Protein AF-A0A7Z0X0T0-F1 (afdb_monomer)

Secondary structure (DSSP, 8-state):
----PPPPP--S-HHHHHHHHHHHHHHHHHHHHHHHHHHHHHHHHHHHHHHHHH--STTSS--TGGGT-TT--SS----HHHHHHHHT-TTT---HHHHHHHHHS----SB-T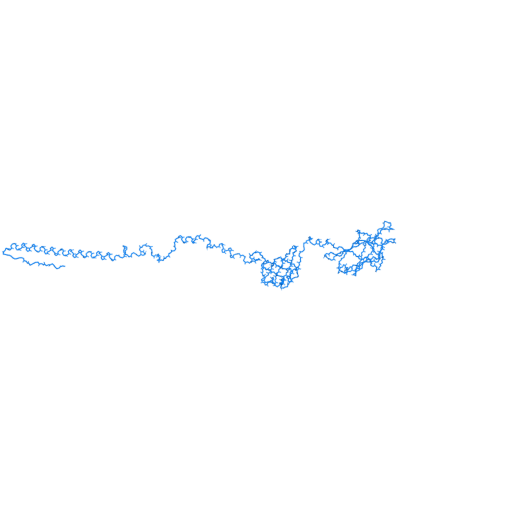TSSBSEEE-SSSBHHHHGGGS-EEEEEEE-TT-BTS-SS-EEEEEEE-TTSSSEEEEEEETTS-EEEEEEETTEEPPPEEE--HHHHHHHHHSPPPB---B-TT-EES-GGG--EEEE-TTSEEEEEEEEESS--STT-EEEEPPTTSSBSS-EEEEEEB--TTSTT---EEEEEE-TT-EEEEEEES-SSSTTS-EEEEEEEEB-

Structure (mmCIF, N/CA/C/O backbone):
data_AF-A0A7Z0X0T0-F1
#
_entry.id   AF-A0A7Z0X0T0-F1
#
loop_
_atom_site.group_PDB
_atom_site.id
_atom_site.type_symbol
_atom_site.label_atom_id
_atom_site.label_alt_id
_atom_site.label_comp_id
_atom_site.label_asym_id
_atom_site.label_entity_id
_atom_site.label_seq_id
_atom_site.pdbx_PDB_ins_code
_atom_site.Cartn_x
_atom_site.Cartn_y
_atom_site.Cartn_z
_atom_site.occupancy
_atom_site.B_iso_or_equiv
_atom_site.auth_seq_id
_atom_site.auth_comp_id
_atom_site.auth_asym_id
_atom_site.auth_atom_id
_atom_site.pdbx_PDB_model_num
ATOM 1 N N . MET A 1 1 ? -67.393 -12.251 106.729 1.00 67.69 1 MET A N 1
ATOM 2 C CA . MET A 1 1 ? -67.600 -13.333 107.715 1.00 67.69 1 MET A CA 1
ATOM 3 C C . MET A 1 1 ? -68.657 -12.851 108.685 1.00 67.69 1 MET A C 1
ATOM 5 O O . MET A 1 1 ? -68.491 -11.753 109.198 1.00 67.69 1 MET A O 1
ATOM 9 N N . ASP A 1 2 ? -69.723 -13.619 108.903 1.00 75.31 2 ASP A N 1
ATOM 10 C CA . ASP A 1 2 ? -70.744 -13.260 109.894 1.00 75.31 2 ASP A CA 1
ATOM 11 C C . ASP A 1 2 ? -70.292 -13.718 111.280 1.00 75.31 2 ASP A C 1
ATOM 13 O O . ASP A 1 2 ? -70.151 -14.916 111.535 1.00 75.31 2 ASP A O 1
ATOM 17 N N . ILE A 1 3 ? -70.039 -12.759 112.170 1.00 81.25 3 ILE A N 1
ATOM 18 C CA . ILE A 1 3 ? -69.627 -13.035 113.547 1.00 81.25 3 ILE A CA 1
ATOM 19 C C . ILE A 1 3 ? -70.866 -13.442 114.343 1.00 81.25 3 ILE A C 1
ATOM 21 O O . ILE A 1 3 ? -71.811 -12.669 114.508 1.00 81.25 3 ILE A O 1
ATOM 25 N N . GLN A 1 4 ? -70.870 -14.679 114.834 1.00 82.81 4 GLN A N 1
ATOM 26 C CA . GLN A 1 4 ? -71.949 -15.207 115.663 1.00 82.81 4 GLN A CA 1
ATOM 27 C C . GLN A 1 4 ? -71.794 -14.691 117.094 1.00 82.81 4 GLN A C 1
ATOM 29 O O . GLN A 1 4 ? -70.908 -15.135 117.820 1.00 82.81 4 GLN A O 1
ATOM 34 N N . LYS A 1 5 ? -72.669 -13.772 117.517 1.00 83.06 5 LYS A N 1
ATOM 35 C CA . LYS A 1 5 ? -72.641 -13.230 118.881 1.00 83.06 5 LYS A CA 1
ATOM 36 C C . LYS A 1 5 ? -73.399 -14.150 119.847 1.00 83.06 5 LYS A C 1
ATOM 38 O O . LYS A 1 5 ? -74.588 -14.410 119.628 1.00 83.06 5 LYS A O 1
ATOM 43 N N . PRO A 1 6 ? -72.764 -14.652 120.919 1.00 82.56 6 PRO A N 1
ATOM 44 C CA . PRO A 1 6 ? -73.437 -15.487 121.905 1.00 82.56 6 PRO A CA 1
ATOM 45 C C . PRO A 1 6 ? -74.485 -14.691 122.697 1.00 82.56 6 PRO A C 1
ATOM 47 O O . PRO A 1 6 ? -74.413 -13.470 122.834 1.00 82.56 6 PRO A O 1
ATOM 50 N N . LYS A 1 7 ? -75.492 -15.395 123.227 1.00 80.81 7 LYS A N 1
ATOM 51 C CA . LYS A 1 7 ? -76.537 -14.780 124.059 1.00 80.81 7 LYS A CA 1
ATOM 52 C C . LYS A 1 7 ? -75.968 -14.353 125.424 1.00 80.81 7 LYS A C 1
ATOM 54 O O . LYS A 1 7 ? -75.081 -15.038 125.931 1.00 80.81 7 LYS A O 1
ATOM 59 N N . PRO A 1 8 ? -76.528 -13.309 126.066 1.00 79.62 8 PRO A N 1
ATOM 60 C CA . PRO A 1 8 ? -76.094 -12.880 127.395 1.00 79.62 8 PRO A CA 1
ATOM 61 C C . PRO A 1 8 ? -76.254 -13.994 128.436 1.00 79.62 8 PRO A C 1
ATOM 63 O O . PRO A 1 8 ? -77.303 -14.646 128.501 1.00 79.62 8 PRO A O 1
ATOM 66 N N . PHE A 1 9 ? -75.243 -14.187 129.279 1.00 83.94 9 PHE A N 1
ATOM 67 C CA . PHE A 1 9 ? -75.255 -15.149 130.377 1.00 83.94 9 PHE A CA 1
ATOM 68 C C . PHE A 1 9 ? -76.144 -14.662 131.528 1.00 83.94 9 PHE A C 1
ATOM 70 O O . PHE A 1 9 ? -76.174 -13.470 131.847 1.00 83.94 9 PHE A O 1
ATOM 77 N N . ARG A 1 10 ? -76.891 -15.583 132.154 1.00 77.50 10 ARG A N 1
ATOM 78 C CA . ARG A 1 10 ? -77.837 -15.288 133.243 1.00 77.50 10 ARG A CA 1
ATOM 79 C C . ARG A 1 10 ? -77.682 -16.297 134.380 1.00 77.50 10 ARG A C 1
ATOM 81 O O . ARG A 1 10 ? -77.794 -17.498 134.157 1.00 77.50 10 ARG A O 1
ATOM 88 N N . THR A 1 11 ? -77.480 -15.800 135.596 1.00 79.81 11 THR A N 1
ATOM 89 C CA . THR A 1 11 ? -77.372 -16.582 136.839 1.00 79.81 11 THR A CA 1
ATOM 90 C C . THR A 1 11 ? -77.984 -15.788 138.002 1.00 79.81 11 THR A C 1
ATOM 92 O O . THR A 1 11 ? -78.274 -14.600 137.859 1.00 79.81 11 THR A O 1
ATOM 95 N N . THR A 1 12 ? -78.217 -16.440 139.144 1.00 73.94 12 THR A N 1
ATOM 96 C CA . THR A 1 12 ? -78.713 -15.807 140.377 1.00 73.94 12 THR A CA 1
ATOM 97 C C . THR A 1 12 ? -77.715 -14.810 140.976 1.00 73.94 12 THR A C 1
ATOM 99 O O . THR A 1 12 ? -78.118 -13.953 141.757 1.00 73.94 12 THR A O 1
ATOM 102 N N . ASP A 1 13 ? -76.433 -14.892 140.598 1.00 80.00 13 ASP A N 1
ATOM 103 C CA . ASP A 1 13 ? -75.389 -13.938 140.982 1.00 80.00 13 ASP A CA 1
ATOM 104 C C . ASP A 1 13 ? -75.163 -12.877 139.894 1.00 80.00 13 ASP A C 1
ATOM 106 O O . ASP A 1 13 ? -74.506 -13.106 138.874 1.00 80.00 13 ASP A O 1
ATOM 110 N N . LYS A 1 14 ? -75.720 -11.688 140.125 1.00 80.56 14 LYS A N 1
ATOM 111 C CA . LYS A 1 14 ? -75.697 -10.588 139.160 1.00 80.56 14 LYS A CA 1
ATOM 112 C C . LYS A 1 14 ? -74.286 -10.054 138.884 1.00 80.56 14 LYS A C 1
ATOM 114 O O . LYS A 1 14 ? -73.990 -9.726 137.742 1.00 80.56 14 LYS A O 1
ATOM 119 N N . ALA A 1 15 ? -73.412 -10.004 139.891 1.00 80.88 15 ALA A N 1
ATOM 120 C CA . ALA A 1 15 ? -72.073 -9.434 139.732 1.00 80.88 15 ALA A CA 1
ATOM 121 C C . ALA A 1 15 ? -71.202 -10.303 138.814 1.00 80.88 15 ALA A C 1
ATOM 123 O O . ALA A 1 15 ? -70.520 -9.791 137.926 1.00 80.88 15 ALA A O 1
ATOM 124 N N . HIS A 1 16 ? -71.285 -11.627 138.975 1.00 81.88 16 HIS A N 1
ATOM 125 C CA . HIS A 1 16 ? -70.605 -12.565 138.085 1.00 81.88 16 HIS A CA 1
ATOM 126 C C . HIS A 1 16 ? -71.216 -12.584 136.675 1.00 81.88 16 HIS A C 1
ATOM 128 O O . HIS A 1 16 ? -70.477 -12.715 135.699 1.00 81.88 16 HIS A O 1
ATOM 134 N N . ALA A 1 17 ? -72.540 -12.419 136.543 1.00 82.31 17 ALA A N 1
ATOM 135 C CA . ALA A 1 17 ? -73.194 -12.317 135.238 1.00 82.31 17 ALA A CA 1
ATOM 136 C C . ALA A 1 17 ? -72.755 -11.064 134.457 1.00 82.31 17 ALA A C 1
ATOM 138 O O . ALA A 1 17 ? -72.461 -11.167 133.268 1.00 82.31 17 ALA A O 1
ATOM 139 N N . ASP A 1 18 ? -72.672 -9.906 135.117 1.00 85.88 18 ASP A N 1
ATOM 140 C CA . ASP A 1 18 ? -72.282 -8.639 134.489 1.00 85.88 18 ASP A CA 1
ATOM 141 C C . ASP A 1 18 ? -70.807 -8.660 134.048 1.00 85.88 18 ASP A C 1
ATOM 143 O O . ASP A 1 18 ? -70.507 -8.298 132.910 1.00 85.88 18 ASP A O 1
ATOM 147 N N . LEU A 1 19 ? -69.898 -9.174 134.891 1.00 86.75 19 LEU A N 1
ATOM 148 C CA . LEU A 1 19 ? -68.481 -9.330 134.534 1.00 86.75 19 LEU A CA 1
ATOM 149 C C . LEU A 1 19 ? -68.294 -10.296 133.356 1.00 86.75 19 LEU A C 1
ATOM 151 O O . LEU A 1 19 ? -67.529 -10.014 132.435 1.00 86.75 19 LEU A O 1
ATOM 155 N N . PHE A 1 20 ? -69.010 -11.425 133.361 1.00 87.31 20 PHE A N 1
ATOM 156 C CA . PHE A 1 20 ? -68.968 -12.381 132.256 1.00 87.31 20 PHE A CA 1
ATOM 157 C C . PHE A 1 20 ? -69.472 -11.747 130.955 1.00 87.31 20 PHE A C 1
ATOM 159 O O . PHE A 1 20 ? -68.808 -11.850 129.928 1.00 87.31 20 PHE A O 1
ATOM 166 N N . ASN A 1 21 ? -70.604 -11.041 130.993 1.00 87.94 21 ASN A 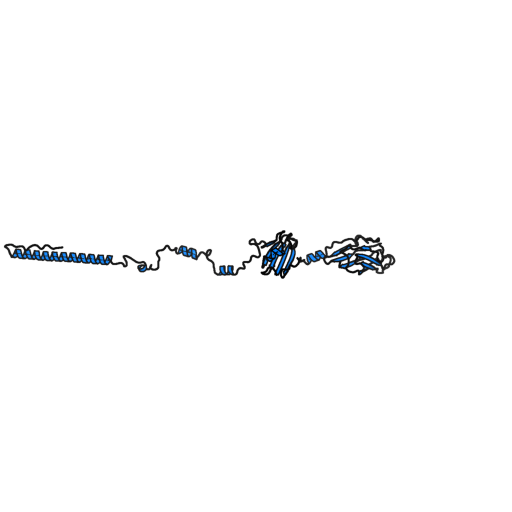N 1
ATOM 167 C CA . ASN A 1 21 ? -71.154 -10.371 129.814 1.00 87.94 21 ASN A CA 1
ATOM 168 C C . ASN A 1 21 ? -70.228 -9.256 129.294 1.00 87.94 21 ASN A C 1
ATOM 170 O O . ASN A 1 21 ? -70.059 -9.139 128.086 1.00 87.94 21 ASN A O 1
ATOM 174 N N . GLN A 1 22 ? -69.546 -8.518 130.174 1.00 90.12 22 GLN A N 1
ATOM 175 C CA . GLN A 1 22 ? -68.549 -7.517 129.778 1.00 90.12 22 GLN A CA 1
ATOM 176 C C . GLN A 1 22 ? -67.352 -8.141 129.040 1.00 90.12 22 GLN A C 1
ATOM 178 O O . GLN A 1 22 ? -66.877 -7.589 128.047 1.00 90.12 22 GLN A O 1
ATOM 183 N N . VAL A 1 23 ? -66.868 -9.302 129.498 1.00 88.81 23 VAL A N 1
ATOM 184 C CA . VAL A 1 23 ? -65.811 -10.051 128.796 1.00 88.81 23 VAL A CA 1
ATOM 185 C C . VAL A 1 23 ? -66.305 -10.523 127.429 1.00 88.81 23 VAL A C 1
ATOM 187 O O . VAL A 1 23 ? -65.584 -10.387 126.444 1.00 88.81 23 VAL A O 1
ATOM 190 N N . ILE A 1 24 ? -67.539 -11.028 127.347 1.00 88.12 24 ILE A N 1
ATOM 191 C CA . ILE A 1 24 ? -68.159 -11.437 126.080 1.00 88.12 24 ILE A CA 1
ATOM 192 C C . ILE A 1 24 ? -68.290 -10.253 125.108 1.00 88.12 24 ILE A C 1
ATOM 194 O O . ILE A 1 24 ? -67.980 -10.406 123.929 1.00 88.12 24 ILE A O 1
ATOM 198 N N . ASP A 1 25 ? -68.673 -9.067 125.578 1.00 88.75 25 ASP A N 1
ATOM 199 C CA . ASP A 1 25 ? -68.769 -7.864 124.743 1.00 88.75 25 ASP A CA 1
ATOM 200 C C . ASP A 1 25 ? -67.400 -7.401 124.226 1.00 88.75 25 ASP A C 1
ATOM 202 O O . ASP A 1 25 ? -67.266 -7.036 123.053 1.00 88.75 25 ASP A O 1
ATOM 206 N N . GLN A 1 26 ? -66.359 -7.473 125.061 1.00 90.12 26 GLN A N 1
ATOM 207 C CA . GLN A 1 26 ? -64.993 -7.178 124.629 1.00 90.12 26 GLN A CA 1
ATOM 208 C C . GLN A 1 26 ? -64.494 -8.195 123.595 1.00 90.12 26 GLN A C 1
ATOM 210 O O . GLN A 1 26 ? -63.848 -7.804 122.624 1.00 90.12 26 GLN A O 1
ATOM 215 N N . LEU A 1 27 ? -64.807 -9.483 123.770 1.00 90.19 27 LEU A N 1
ATOM 216 C CA . LEU A 1 27 ? -64.481 -10.524 122.792 1.00 90.19 27 LEU A CA 1
ATOM 217 C C . LEU A 1 27 ? -65.203 -10.284 121.462 1.00 90.19 27 LEU A C 1
ATOM 219 O O . LEU A 1 27 ? -64.549 -10.285 120.427 1.00 90.19 27 LEU A O 1
ATOM 223 N N . ASN A 1 28 ? -66.498 -9.955 121.489 1.00 89.25 28 ASN A N 1
ATOM 224 C CA . ASN A 1 28 ? -67.251 -9.593 120.285 1.00 89.25 28 ASN A CA 1
ATOM 225 C C . ASN A 1 28 ? -66.632 -8.376 119.570 1.00 89.25 28 ASN A C 1
ATOM 227 O O . ASN A 1 28 ? -66.508 -8.374 118.349 1.00 89.25 28 ASN A O 1
ATOM 231 N N . THR A 1 29 ? -66.212 -7.357 120.327 1.00 89.69 29 THR A N 1
ATOM 232 C CA . THR A 1 29 ? -65.555 -6.151 119.786 1.00 89.69 29 THR A CA 1
ATOM 233 C C . THR A 1 29 ? -64.193 -6.478 119.163 1.00 89.69 29 THR A C 1
ATOM 235 O O . THR A 1 29 ? -63.835 -5.950 118.106 1.00 89.69 29 THR A O 1
ATOM 238 N N . ASN A 1 30 ? -63.422 -7.365 119.798 1.00 90.81 30 ASN A N 1
ATOM 239 C CA . ASN A 1 30 ? -62.145 -7.837 119.270 1.00 90.81 30 ASN A CA 1
ATOM 240 C C . ASN A 1 30 ? -62.351 -8.645 117.982 1.00 90.81 30 ASN A C 1
ATOM 242 O O . ASN A 1 30 ? -61.637 -8.408 117.009 1.00 90.81 30 ASN A O 1
ATOM 246 N N . ASP A 1 31 ? -63.339 -9.542 117.951 1.00 91.44 31 ASP A N 1
ATOM 247 C CA . ASP A 1 31 ? -63.676 -10.348 116.775 1.00 91.44 31 ASP A CA 1
ATOM 248 C C . ASP A 1 31 ? -64.101 -9.461 115.594 1.00 91.44 31 ASP A C 1
ATOM 250 O O . ASP A 1 31 ? -63.653 -9.672 114.465 1.00 91.44 31 ASP A O 1
ATOM 254 N N . GLU A 1 32 ? -64.901 -8.420 115.851 1.00 90.44 32 GLU A N 1
ATOM 255 C CA . GLU A 1 32 ? -65.286 -7.414 114.851 1.00 90.44 32 GLU A CA 1
ATOM 256 C C . GLU A 1 32 ? -64.076 -6.652 114.310 1.00 90.44 32 GLU A C 1
ATOM 258 O O . GLU A 1 32 ? -63.922 -6.513 113.094 1.00 90.44 32 GLU A O 1
ATOM 263 N N . SER A 1 33 ? -63.176 -6.225 115.196 1.00 91.62 33 SER A N 1
ATOM 264 C CA . SER A 1 33 ? -61.951 -5.520 114.810 1.00 91.62 33 SER A CA 1
ATOM 265 C C . SER A 1 33 ? -61.020 -6.411 113.979 1.00 91.62 33 SER A C 1
ATOM 267 O O . SER A 1 33 ? -60.466 -5.964 112.977 1.00 91.62 33 SER A O 1
ATOM 269 N N . ILE A 1 34 ? -60.869 -7.690 114.344 1.00 91.44 34 ILE A N 1
ATOM 270 C CA . ILE A 1 34 ? -60.066 -8.668 113.591 1.00 91.44 34 ILE A CA 1
ATOM 271 C C . ILE A 1 34 ? -60.666 -8.902 112.203 1.00 91.44 34 ILE A C 1
ATOM 273 O O . ILE A 1 34 ? -59.931 -8.901 111.214 1.00 91.44 34 ILE A O 1
ATOM 277 N N . ALA A 1 35 ? -61.986 -9.075 112.110 1.00 90.31 35 ALA A N 1
ATOM 278 C CA . ALA A 1 35 ? -62.665 -9.247 110.831 1.00 90.31 35 ALA A CA 1
ATOM 279 C C . ALA A 1 35 ? -62.494 -8.017 109.928 1.00 90.31 35 ALA A C 1
ATOM 281 O O . ALA A 1 35 ? -62.238 -8.167 108.731 1.00 90.31 35 ALA A O 1
ATOM 282 N N . GLN A 1 36 ? -62.565 -6.810 110.499 1.00 91.94 36 GLN A N 1
ATOM 283 C CA . GLN A 1 36 ? -62.292 -5.572 109.777 1.00 91.94 36 GLN A CA 1
ATOM 284 C C . GLN A 1 36 ? -60.836 -5.500 109.297 1.00 91.94 36 GLN A C 1
ATOM 286 O O . GLN A 1 36 ? -60.602 -5.253 108.116 1.00 91.94 36 GLN A O 1
ATOM 291 N N . PHE A 1 37 ? -59.852 -5.772 110.161 1.00 93.31 37 PHE A N 1
ATOM 292 C CA . PHE A 1 37 ? -58.442 -5.772 109.760 1.00 93.31 37 PHE A CA 1
ATOM 293 C C . PHE A 1 37 ? -58.141 -6.804 108.670 1.00 93.31 37 PHE A C 1
ATOM 295 O O . PHE A 1 37 ? -57.356 -6.520 107.766 1.00 93.31 37 PHE A O 1
ATOM 302 N N . ALA A 1 38 ? -58.772 -7.980 108.721 1.00 92.31 38 ALA A N 1
ATOM 303 C CA . ALA A 1 38 ? -58.644 -8.996 107.682 1.00 92.31 38 ALA A CA 1
ATOM 304 C C . ALA A 1 38 ? -59.202 -8.504 106.336 1.00 92.31 38 ALA A C 1
ATOM 306 O O . ALA A 1 38 ? -58.522 -8.632 105.318 1.00 92.31 38 ALA A O 1
ATOM 307 N N . ALA A 1 39 ? -60.384 -7.879 106.335 1.00 92.88 39 ALA A N 1
ATOM 308 C CA . ALA A 1 39 ? -60.984 -7.303 105.131 1.00 92.88 39 ALA A CA 1
ATOM 309 C C . ALA A 1 39 ? -60.138 -6.152 104.556 1.00 92.88 39 ALA A C 1
ATOM 311 O O . ALA A 1 39 ? -59.909 -6.084 103.349 1.00 92.88 39 ALA A O 1
ATOM 312 N N . GLU A 1 40 ? -59.613 -5.270 105.410 1.00 95.06 40 GLU A N 1
ATOM 313 C CA . GLU A 1 40 ? -58.716 -4.189 104.989 1.00 95.06 40 GLU A CA 1
ATOM 314 C C . GLU A 1 40 ? -57.385 -4.724 104.438 1.00 95.06 40 GLU A C 1
ATOM 316 O O . GLU A 1 40 ? -56.855 -4.188 103.462 1.00 95.06 40 GLU A O 1
ATOM 321 N N . ALA A 1 41 ? -56.829 -5.784 105.031 1.00 94.75 41 ALA A N 1
ATOM 322 C CA . ALA A 1 41 ? -55.614 -6.431 104.543 1.00 94.75 41 ALA A CA 1
ATOM 323 C C . ALA A 1 41 ? -55.834 -7.098 103.176 1.00 94.75 41 ALA A C 1
ATOM 325 O O . ALA A 1 41 ? -55.004 -6.937 102.279 1.00 94.75 41 ALA A O 1
ATOM 326 N N . GLU A 1 42 ? -56.963 -7.788 102.993 1.00 95.06 42 GLU A N 1
ATOM 327 C CA . GLU A 1 42 ? -57.370 -8.363 101.708 1.00 95.06 42 GLU A CA 1
ATOM 328 C C . GLU A 1 42 ? -57.551 -7.271 100.648 1.00 95.06 42 GLU A C 1
ATOM 330 O O . GLU A 1 42 ? -57.012 -7.383 99.544 1.00 95.06 42 GLU A O 1
ATOM 335 N N . GLN A 1 43 ? -58.209 -6.163 101.001 1.00 95.31 43 GLN A N 1
ATOM 336 C CA . GLN A 1 43 ? -58.380 -5.016 100.112 1.00 95.31 43 GLN A CA 1
ATOM 337 C C . GLN A 1 43 ? -57.034 -4.388 99.724 1.00 95.31 43 GLN A C 1
ATOM 339 O O . GLN A 1 43 ? -56.814 -4.084 98.552 1.00 95.31 43 GLN A O 1
ATOM 344 N N . ARG A 1 44 ? -56.106 -4.211 100.676 1.00 96.19 44 ARG A N 1
ATOM 345 C CA . ARG A 1 44 ? -54.757 -3.679 100.404 1.00 96.19 44 ARG A CA 1
ATOM 346 C C . ARG A 1 44 ? -53.938 -4.616 99.524 1.00 96.19 44 ARG A C 1
ATOM 348 O O . ARG A 1 44 ? -53.234 -4.137 98.637 1.00 96.19 44 ARG A O 1
ATOM 355 N N . SER A 1 45 ? -54.024 -5.924 99.767 1.00 95.88 45 SER A N 1
ATOM 356 C CA . SER A 1 45 ? -53.342 -6.934 98.957 1.00 95.88 45 SER A CA 1
ATOM 357 C C . SER A 1 45 ? -53.867 -6.913 97.524 1.00 95.88 45 SER A C 1
ATOM 359 O O . SER A 1 45 ? -53.083 -6.726 96.595 1.00 95.88 45 SER A O 1
ATOM 361 N N . THR A 1 46 ? -55.194 -6.943 97.366 1.00 95.94 46 THR A N 1
ATOM 362 C CA . THR A 1 46 ? -55.881 -6.846 96.070 1.00 95.94 46 THR A CA 1
ATOM 363 C C . THR A 1 46 ? -55.496 -5.559 95.337 1.00 95.94 46 THR A C 1
ATOM 365 O O . THR A 1 46 ? -55.037 -5.604 94.201 1.00 95.94 46 THR A O 1
ATOM 368 N N . ALA A 1 47 ? -55.541 -4.405 96.012 1.00 95.38 47 ALA A N 1
ATOM 369 C CA . ALA A 1 47 ? -55.144 -3.128 95.420 1.00 95.38 47 ALA A CA 1
ATOM 370 C C . ALA A 1 47 ? -53.668 -3.105 94.977 1.00 95.38 47 ALA A C 1
ATOM 372 O O . ALA A 1 47 ? -53.332 -2.530 93.938 1.00 95.38 47 ALA A O 1
ATOM 373 N N . TYR A 1 48 ? -52.765 -3.724 95.747 1.00 93.81 48 TYR A N 1
ATOM 374 C CA . TYR A 1 48 ? -51.357 -3.836 95.372 1.00 93.81 48 TYR A CA 1
ATOM 375 C C . TYR A 1 48 ? -51.169 -4.732 94.141 1.00 93.81 48 TYR A C 1
ATOM 377 O O . TYR A 1 48 ? -50.467 -4.331 93.207 1.00 93.81 48 TYR A O 1
ATOM 385 N N . THR A 1 49 ? -51.799 -5.911 94.116 1.00 91.88 49 THR A N 1
ATOM 386 C CA . THR A 1 49 ? -51.709 -6.854 92.993 1.00 91.88 49 THR A CA 1
ATOM 387 C C . THR A 1 49 ? -52.352 -6.299 91.731 1.00 91.88 49 THR A C 1
ATOM 389 O O . THR A 1 49 ? -51.786 -6.455 90.648 1.00 91.88 49 THR A O 1
ATOM 392 N N . ASP A 1 50 ? -53.462 -5.576 91.860 1.00 92.25 50 ASP A N 1
ATOM 393 C CA . ASP A 1 50 ? -54.145 -4.926 90.743 1.00 92.25 50 ASP A CA 1
ATOM 394 C C . ASP A 1 50 ? -53.261 -3.838 90.141 1.00 92.25 50 ASP A C 1
ATOM 396 O O . ASP A 1 50 ? -53.019 -3.830 88.933 1.00 92.25 50 ASP A O 1
ATOM 400 N N . ARG A 1 51 ? -52.671 -2.984 90.990 1.00 89.62 51 ARG A N 1
ATOM 401 C CA . ARG A 1 51 ? -51.725 -1.946 90.557 1.00 89.62 51 ARG A CA 1
ATOM 402 C C . ARG A 1 51 ? -50.483 -2.532 89.887 1.00 89.62 51 ARG A C 1
ATOM 404 O O . ARG A 1 51 ? -49.965 -1.955 88.932 1.00 89.62 51 ARG A O 1
ATOM 411 N N . HIS A 1 52 ? -49.969 -3.652 90.393 1.00 87.44 52 HIS A N 1
ATOM 412 C CA . HIS A 1 52 ? -48.829 -4.330 89.781 1.00 87.44 52 HIS A CA 1
ATOM 413 C C . HIS A 1 52 ? -49.203 -4.917 88.413 1.00 87.44 52 HIS A C 1
ATOM 415 O O . HIS A 1 52 ? -48.494 -4.712 87.431 1.00 87.44 52 HIS A O 1
ATOM 421 N N . THR A 1 53 ? -50.353 -5.585 88.322 1.00 87.69 53 THR A N 1
ATOM 422 C CA . THR A 1 53 ? -50.861 -6.206 87.087 1.00 87.69 53 THR A CA 1
ATOM 423 C C . THR A 1 53 ? -51.181 -5.170 86.004 1.00 87.69 53 THR A C 1
ATOM 425 O O . THR A 1 53 ? -50.973 -5.420 84.807 1.00 87.69 53 THR A O 1
ATOM 428 N N . SER A 1 54 ? -51.642 -3.984 86.417 1.00 86.06 54 SER A N 1
ATOM 429 C CA . SER A 1 54 ? -51.930 -2.851 85.537 1.00 86.06 54 SER A CA 1
ATOM 430 C C . SER A 1 54 ? -50.686 -2.070 85.103 1.00 86.06 54 SER A C 1
ATOM 432 O O . SER A 1 54 ? -50.779 -1.265 84.178 1.00 86.06 54 SER A O 1
ATOM 434 N N . LYS A 1 55 ? -49.518 -2.277 85.729 1.00 84.75 55 LYS A N 1
ATOM 435 C CA . LYS A 1 55 ? -48.271 -1.602 85.346 1.00 84.75 55 LYS A CA 1
ATOM 436 C C . LYS A 1 55 ? -47.750 -2.189 84.028 1.00 84.75 55 LYS A C 1
ATOM 438 O O . LYS A 1 55 ? -47.080 -3.215 84.027 1.00 84.75 55 LYS A O 1
ATOM 443 N N . LYS A 1 56 ? -48.101 -1.544 82.908 1.00 81.44 56 LYS A N 1
ATOM 444 C CA . LYS A 1 56 ? -47.669 -1.892 81.533 1.00 81.44 56 LYS A CA 1
ATOM 445 C C . LYS A 1 56 ? -46.454 -1.100 81.037 1.00 81.44 56 LYS A C 1
ATOM 447 O O . LYS A 1 56 ? -46.025 -1.255 79.898 1.00 81.44 56 LYS A O 1
ATOM 452 N N . ASP A 1 57 ? -45.912 -0.247 81.895 1.00 81.94 57 ASP A N 1
ATOM 453 C CA . ASP A 1 57 ? -44.569 0.287 81.722 1.00 81.94 57 ASP A CA 1
ATOM 454 C C . ASP A 1 57 ? -43.537 -0.700 82.279 1.00 81.94 57 ASP A C 1
ATOM 456 O O . ASP A 1 57 ? -43.886 -1.684 82.937 1.00 81.94 57 ASP A O 1
ATOM 460 N N . ASN A 1 58 ? -42.251 -0.421 82.056 1.00 79.44 58 ASN A N 1
ATOM 461 C CA . ASN A 1 58 ? -41.137 -1.194 82.612 1.00 79.44 58 ASN A CA 1
ATOM 462 C C . ASN A 1 58 ? -41.388 -1.506 84.116 1.00 79.44 58 ASN A C 1
ATOM 464 O O . ASN A 1 58 ? -41.458 -0.573 84.932 1.00 79.44 58 ASN A O 1
ATOM 468 N N . PRO A 1 59 ? -41.624 -2.785 84.496 1.00 81.12 59 PRO A N 1
ATOM 469 C CA . PRO A 1 59 ? -41.067 -3.998 83.875 1.00 81.12 59 PRO A CA 1
ATOM 470 C C . PRO A 1 59 ? -41.941 -4.838 82.920 1.00 81.12 59 PRO A C 1
ATOM 472 O O . PRO A 1 59 ? -41.386 -5.729 82.279 1.00 81.12 59 PRO A O 1
ATOM 475 N N . HIS A 1 60 ? -43.256 -4.629 82.781 1.00 80.06 60 HIS A N 1
ATOM 476 C CA . HIS A 1 60 ? -44.105 -5.528 81.972 1.00 80.06 60 HIS A CA 1
ATOM 477 C C . HIS A 1 60 ? -44.572 -4.873 80.674 1.00 80.06 60 HIS A C 1
ATOM 479 O O . HIS A 1 60 ? -45.171 -3.813 80.718 1.00 80.06 60 HIS A O 1
ATOM 485 N N . GLY A 1 61 ? -44.382 -5.531 79.524 1.00 82.19 61 GLY A N 1
ATOM 486 C CA . GLY A 1 61 ? -44.877 -5.021 78.233 1.00 82.19 61 GLY A CA 1
ATOM 487 C C . GLY A 1 61 ? -43.989 -3.955 77.585 1.00 82.19 61 GLY A C 1
ATOM 488 O O . GLY A 1 61 ? -44.490 -3.114 76.845 1.00 82.19 61 GLY A O 1
ATOM 489 N N . VAL A 1 62 ? -42.678 -4.002 77.852 1.00 87.31 62 VAL A N 1
ATOM 490 C CA . VAL A 1 62 ? -41.705 -3.032 77.338 1.00 87.31 62 VAL A CA 1
ATOM 491 C C . VAL A 1 62 ? -41.723 -2.989 75.805 1.00 87.31 62 VAL A C 1
ATOM 493 O O . VAL A 1 62 ? -41.452 -3.976 75.121 1.00 87.31 62 VAL A O 1
ATOM 496 N N . THR A 1 63 ? -42.044 -1.823 75.267 1.00 87.88 63 THR A N 1
ATOM 497 C CA . THR A 1 63 ? -42.076 -1.524 73.838 1.00 87.88 63 THR A CA 1
ATOM 498 C C . THR A 1 63 ? -40.676 -1.233 73.310 1.00 87.88 63 THR A C 1
ATOM 500 O O . THR A 1 63 ? -39.779 -0.820 74.044 1.00 87.88 63 THR A O 1
ATOM 503 N N . LYS A 1 64 ? -40.494 -1.369 71.994 1.00 88.69 64 LYS A N 1
ATOM 504 C CA . LYS A 1 64 ? -39.254 -0.964 71.318 1.00 88.69 64 LYS A CA 1
ATOM 505 C C . LYS A 1 64 ? -38.869 0.480 71.621 1.00 88.69 64 LYS A C 1
ATOM 507 O O . LYS A 1 64 ? -37.703 0.760 71.869 1.00 88.69 64 LYS A O 1
ATOM 512 N N . THR A 1 65 ? -39.847 1.378 71.664 1.00 88.75 65 THR A N 1
ATOM 513 C CA . THR A 1 65 ? -39.636 2.786 72.008 1.00 88.75 65 THR A CA 1
ATOM 514 C C . THR A 1 65 ? -39.072 2.946 73.416 1.00 88.75 65 THR A C 1
ATOM 516 O O . THR A 1 65 ? -38.125 3.701 73.607 1.00 88.75 65 THR A O 1
ATOM 519 N N . GLN A 1 66 ? -39.587 2.190 74.391 1.00 87.88 66 GLN A N 1
ATOM 520 C CA . GLN A 1 66 ? -39.128 2.263 75.783 1.00 87.88 66 GLN A CA 1
ATOM 521 C C . GLN A 1 66 ? -37.661 1.839 75.974 1.00 87.88 66 GLN A C 1
ATOM 523 O O . GLN A 1 66 ? -37.043 2.269 76.942 1.00 87.88 66 GLN A O 1
ATOM 528 N N . VAL A 1 67 ? -37.088 1.045 75.064 1.00 88.94 67 VAL A N 1
ATOM 529 C CA . VAL A 1 67 ? -35.661 0.656 75.081 1.00 88.94 67 VAL A CA 1
ATOM 530 C C . VAL A 1 67 ? -34.821 1.383 74.024 1.00 88.94 67 VAL A C 1
ATOM 532 O O . VAL A 1 67 ? -33.690 0.987 73.764 1.00 88.94 67 VAL A O 1
ATOM 535 N N . GLY A 1 68 ? -35.357 2.434 73.394 1.00 89.31 68 GLY A N 1
ATOM 536 C CA . GLY A 1 68 ? -34.641 3.206 72.370 1.00 89.31 68 GLY A CA 1
ATOM 537 C C . GLY A 1 68 ? -34.480 2.489 71.022 1.00 89.31 68 GLY A C 1
ATOM 538 O O . GLY A 1 68 ? -33.686 2.910 70.191 1.00 89.31 68 GLY A O 1
ATOM 539 N N . LEU A 1 69 ? -35.243 1.420 70.782 1.00 89.62 69 LEU A N 1
ATOM 540 C CA . LEU A 1 69 ? -35.221 0.609 69.558 1.00 89.62 69 LEU A CA 1
ATOM 541 C C . LEU A 1 69 ? -36.427 0.882 68.642 1.00 89.62 69 LEU A C 1
ATOM 543 O O . LEU A 1 69 ? -36.764 0.040 67.811 1.00 89.62 69 LEU A O 1
ATOM 547 N N . GLY A 1 70 ? -37.111 2.021 68.809 1.00 88.38 70 GLY A N 1
ATOM 548 C CA . GLY A 1 70 ? -38.330 2.369 68.061 1.00 88.38 70 GLY A CA 1
ATOM 549 C C . GLY A 1 70 ? -38.151 2.320 66.539 1.00 88.38 70 GLY A C 1
ATOM 550 O O . GLY A 1 70 ? -39.018 1.805 65.839 1.00 88.38 70 GLY A O 1
ATOM 551 N N . GLU A 1 71 ? -36.980 2.741 66.057 1.00 88.25 71 GLU A N 1
ATOM 552 C CA . GLU A 1 71 ? -36.620 2.754 64.631 1.00 88.25 71 GLU A CA 1
ATOM 553 C C . GLU A 1 71 ? -36.121 1.393 64.110 1.00 88.25 71 GLU A C 1
ATOM 555 O O . GLU A 1 71 ? -35.953 1.192 62.906 1.00 88.25 71 GLU A O 1
ATOM 560 N N . VAL A 1 72 ? -35.875 0.421 64.998 1.00 85.62 72 VAL A N 1
ATOM 561 C CA . VAL A 1 72 ? -35.346 -0.890 64.608 1.00 85.62 72 VAL A CA 1
ATOM 562 C C . VAL A 1 72 ? -36.485 -1.781 64.127 1.00 85.62 72 VAL A C 1
ATOM 564 O O . VAL A 1 72 ? -37.389 -2.150 64.881 1.00 85.62 72 VAL A O 1
ATOM 567 N N . ILE A 1 73 ? -36.429 -2.195 62.865 1.00 84.75 73 ILE A N 1
ATOM 568 C CA . ILE A 1 73 ? -37.390 -3.128 62.266 1.00 84.75 73 ILE A CA 1
ATOM 569 C C . ILE A 1 73 ? -37.112 -4.580 62.693 1.00 84.75 73 ILE A C 1
ATOM 571 O O . ILE A 1 73 ? -35.970 -4.984 62.863 1.00 84.75 73 ILE A O 1
ATOM 575 N N . ASN A 1 74 ? -38.154 -5.409 62.826 1.00 83.88 74 ASN A N 1
ATOM 576 C CA . ASN A 1 74 ? -37.996 -6.851 63.089 1.00 83.88 74 ASN A CA 1
ATOM 577 C C . ASN A 1 74 ? -37.794 -7.622 61.776 1.00 83.88 74 ASN A C 1
ATOM 579 O O . ASN A 1 74 ? -38.661 -8.389 61.359 1.00 83.88 74 ASN A O 1
ATOM 583 N N . LYS A 1 75 ? -36.677 -7.379 61.089 1.00 87.62 75 LYS A N 1
ATOM 584 C CA . LYS A 1 75 ? -36.296 -8.104 59.868 1.00 87.62 75 LYS A CA 1
ATOM 585 C C . LYS A 1 75 ? -34.844 -8.562 59.962 1.00 87.62 75 LYS A C 1
ATOM 587 O O . LYS A 1 75 ? -34.066 -7.989 60.715 1.00 87.62 75 LYS A O 1
ATOM 592 N N . ARG A 1 76 ? -34.478 -9.592 59.191 1.00 86.88 76 ARG A N 1
ATOM 593 C CA . ARG A 1 76 ? -33.076 -10.004 59.045 1.00 86.88 76 ARG A CA 1
ATOM 594 C C . ARG A 1 76 ? -32.315 -8.874 58.343 1.00 86.88 76 ARG A C 1
ATOM 596 O O . ARG A 1 76 ? -32.717 -8.464 57.257 1.00 86.88 76 ARG A O 1
ATOM 603 N N . GLN A 1 77 ? -31.271 -8.364 58.985 1.00 86.69 77 GLN A N 1
ATOM 604 C CA . GLN A 1 77 ? -30.391 -7.319 58.461 1.00 86.69 77 GLN A CA 1
ATOM 605 C C . GLN A 1 77 ? -29.018 -7.929 58.174 1.00 86.69 77 GLN A C 1
ATOM 607 O O . GLN A 1 77 ? -28.632 -8.888 58.844 1.00 86.69 77 GLN A O 1
ATOM 612 N N . ALA A 1 78 ? -28.314 -7.387 57.180 1.00 89.62 78 ALA A N 1
ATOM 613 C CA . ALA A 1 78 ? -26.908 -7.710 56.973 1.00 89.62 78 ALA A CA 1
ATOM 614 C C . ALA A 1 78 ? -26.102 -7.277 58.203 1.00 89.62 78 ALA A C 1
ATOM 616 O O . ALA A 1 78 ? -26.434 -6.275 58.850 1.00 89.62 78 ALA A O 1
ATOM 617 N N . THR A 1 79 ? -25.058 -8.028 58.533 1.00 93.31 79 THR A N 1
ATOM 618 C CA . THR A 1 79 ? -24.127 -7.608 59.578 1.00 93.31 79 THR A CA 1
ATOM 619 C C . THR A 1 79 ? -23.319 -6.402 59.100 1.00 93.31 79 THR A C 1
ATOM 621 O O . THR A 1 79 ? -23.198 -6.137 57.899 1.00 93.31 79 THR A O 1
ATOM 624 N N . LYS A 1 80 ? -22.739 -5.656 60.047 1.00 93.75 80 LYS A N 1
ATOM 625 C CA . LYS A 1 80 ? -21.795 -4.586 59.708 1.00 93.75 80 LYS A CA 1
ATOM 626 C C . LYS A 1 80 ? -20.630 -5.127 58.873 1.00 93.75 80 LYS A C 1
ATOM 628 O O . LYS A 1 80 ? -20.253 -4.489 57.900 1.00 93.75 80 LYS A O 1
ATOM 633 N N . ASP A 1 81 ? -20.137 -6.314 59.210 1.00 96.56 81 ASP A N 1
ATOM 634 C CA . ASP A 1 81 ? -19.026 -6.950 58.503 1.00 96.56 81 ASP A CA 1
ATOM 635 C C . ASP A 1 81 ? -19.389 -7.279 57.048 1.00 96.56 81 ASP A C 1
ATOM 637 O O . ASP A 1 81 ? -18.599 -7.016 56.148 1.00 96.56 81 ASP A O 1
ATOM 641 N N . GLU A 1 82 ? -20.597 -7.795 56.789 1.00 96.31 82 GLU A N 1
ATOM 642 C CA . GLU A 1 82 ? -21.083 -8.062 55.426 1.00 96.31 82 GLU A CA 1
ATOM 643 C C . GLU A 1 82 ? -21.218 -6.772 54.604 1.00 96.31 82 GLU A C 1
ATOM 645 O O . GLU A 1 82 ? -20.866 -6.742 53.421 1.00 96.31 82 GLU A O 1
ATOM 650 N N . PHE A 1 83 ? -21.713 -5.697 55.226 1.00 95.19 83 PHE A N 1
ATOM 651 C CA . PHE A 1 83 ? -21.821 -4.391 54.579 1.00 95.19 83 PHE A CA 1
ATOM 652 C C . PHE A 1 83 ? -20.446 -3.787 54.282 1.00 95.19 83 PHE A C 1
ATOM 654 O O . PHE A 1 83 ? -20.207 -3.343 53.160 1.00 95.19 83 PHE A O 1
ATOM 661 N N . ASP A 1 84 ? -19.533 -3.801 55.253 1.00 96.56 84 ASP A N 1
ATOM 662 C CA . ASP A 1 84 ? -18.183 -3.266 55.094 1.00 96.56 84 ASP A CA 1
ATOM 663 C C . ASP A 1 84 ? -17.393 -4.082 54.059 1.00 96.56 84 ASP A C 1
ATOM 665 O O . ASP A 1 84 ? -16.672 -3.502 53.249 1.00 96.56 84 ASP A O 1
ATOM 669 N N . LEU A 1 85 ? -17.561 -5.410 54.022 1.00 96.75 85 LEU A N 1
ATOM 670 C CA . LEU A 1 85 ? -16.959 -6.269 52.999 1.00 96.75 85 LEU A CA 1
ATOM 671 C C . LEU A 1 85 ? -17.418 -5.860 51.594 1.00 96.75 85 LEU A C 1
ATOM 673 O O . LEU A 1 85 ? -16.591 -5.715 50.700 1.00 96.75 85 LEU A O 1
ATOM 677 N N . HIS A 1 86 ? -18.720 -5.629 51.400 1.00 96.06 86 HIS A N 1
ATOM 678 C CA . HIS A 1 86 ? -19.251 -5.140 50.127 1.00 96.06 86 HIS A CA 1
ATOM 679 C C . HIS A 1 86 ? -18.764 -3.723 49.800 1.00 96.06 86 HIS A C 1
ATOM 681 O O . HIS A 1 86 ? -18.411 -3.446 48.656 1.00 96.06 86 HIS A O 1
ATOM 687 N N . HIS A 1 87 ? -18.795 -2.806 50.771 1.00 95.88 87 HIS A N 1
ATOM 688 C CA . HIS A 1 87 ? -18.422 -1.404 50.571 1.00 95.88 87 HIS A CA 1
ATOM 689 C C . HIS A 1 87 ? -16.950 -1.262 50.169 1.00 95.88 87 HIS A C 1
ATOM 691 O O . HIS A 1 87 ? -16.623 -0.442 49.316 1.00 95.88 87 HIS A O 1
ATOM 697 N N . ASN A 1 88 ? -16.084 -2.099 50.741 1.00 95.56 88 ASN A N 1
ATOM 698 C CA . ASN A 1 88 ? -14.649 -2.089 50.478 1.00 95.56 88 ASN A CA 1
ATOM 699 C C . ASN A 1 88 ? -14.229 -2.965 49.279 1.00 95.56 88 ASN A C 1
ATOM 701 O O . ASN A 1 88 ? -13.040 -3.027 48.967 1.00 95.56 88 ASN A O 1
ATOM 705 N N . ASP A 1 89 ? -15.162 -3.635 48.590 1.00 96.88 89 ASP A N 1
ATOM 706 C CA . ASP A 1 89 ? -14.857 -4.428 47.395 1.00 96.88 89 ASP A CA 1
ATOM 707 C C . ASP A 1 89 ? -14.635 -3.528 46.169 1.00 96.88 89 ASP A C 1
ATOM 709 O O . ASP A 1 89 ? -15.545 -3.244 45.387 1.00 96.88 89 ASP A O 1
ATOM 713 N N . GLN A 1 90 ? -13.387 -3.107 45.974 1.00 94.94 90 GLN A N 1
ATOM 714 C CA . GLN A 1 90 ? -12.983 -2.279 44.835 1.00 94.94 90 GLN A CA 1
ATOM 715 C C . GLN A 1 90 ? -13.090 -2.985 43.475 1.00 94.94 90 GLN A C 1
ATOM 717 O O . GLN A 1 90 ? -13.027 -2.314 42.455 1.00 94.94 90 GLN A O 1
ATOM 722 N N . THR A 1 91 ? -13.245 -4.313 43.430 1.00 96.06 91 THR A N 1
ATOM 723 C CA . THR A 1 91 ? -13.398 -5.048 42.160 1.00 96.06 91 THR A CA 1
ATOM 724 C C . THR A 1 91 ? -14.831 -4.960 41.641 1.00 96.06 91 THR A C 1
ATOM 726 O O . THR A 1 91 ? -15.068 -4.969 40.435 1.00 96.06 91 THR A O 1
ATOM 729 N N . ARG A 1 92 ? -15.808 -4.900 42.551 1.00 94.69 92 ARG A N 1
ATOM 730 C CA . ARG A 1 92 ? -17.232 -4.814 42.206 1.00 94.69 92 ARG A CA 1
ATOM 731 C C . ARG A 1 92 ? -17.733 -3.393 41.958 1.00 94.69 92 ARG A C 1
ATOM 733 O O . ARG A 1 92 ? -18.786 -3.242 41.336 1.00 94.69 92 ARG A O 1
ATOM 740 N N . HIS A 1 93 ? -17.046 -2.383 42.487 1.00 95.94 93 HIS A N 1
ATOM 741 C CA . HIS A 1 93 ? -17.403 -0.975 42.306 1.00 95.94 93 HIS A CA 1
ATOM 742 C C . HIS A 1 93 ? -16.609 -0.354 41.162 1.00 95.94 93 HIS A C 1
ATOM 744 O O . HIS A 1 93 ? -15.527 -0.811 40.825 1.00 95.94 93 HIS A O 1
ATOM 750 N N . VAL A 1 94 ? -17.165 0.704 40.576 1.00 96.06 94 VAL A N 1
ATOM 751 C CA . VAL A 1 94 ? -16.509 1.491 39.527 1.00 96.06 94 VAL A CA 1
ATOM 752 C C . VAL A 1 94 ? -16.317 2.924 39.999 1.00 96.06 94 VAL A C 1
ATOM 754 O O . VAL A 1 94 ? -17.186 3.509 40.654 1.00 96.06 94 VAL A O 1
ATOM 757 N N . THR A 1 95 ? -15.193 3.510 39.627 1.00 96.38 95 THR A N 1
ATOM 758 C CA . THR A 1 95 ? -14.851 4.904 39.909 1.00 96.38 95 THR A CA 1
ATOM 759 C C . THR A 1 95 ? -15.398 5.844 38.834 1.00 96.38 95 THR A C 1
ATOM 761 O O . THR A 1 95 ? -15.849 5.424 37.765 1.00 96.38 95 THR A O 1
ATOM 764 N N . GLU A 1 96 ? -15.423 7.142 39.135 1.00 97.56 96 GLU A N 1
ATOM 765 C CA . GLU A 1 96 ? -15.726 8.174 38.136 1.00 97.56 96 GLU A CA 1
ATOM 766 C C . GLU A 1 96 ? -14.658 8.205 37.036 1.00 97.56 96 GLU A C 1
ATOM 768 O O . GLU A 1 96 ? -15.010 8.135 35.862 1.00 97.56 96 GLU A O 1
ATOM 773 N N . ASP A 1 97 ? -13.381 8.121 37.414 1.00 96.12 97 ASP A N 1
ATOM 774 C CA . ASP A 1 97 ? -12.247 8.048 36.486 1.00 96.12 97 ASP A CA 1
ATOM 775 C C . ASP A 1 97 ? -12.345 6.870 35.499 1.00 96.12 97 ASP A C 1
ATOM 777 O O . ASP A 1 97 ? -12.041 7.019 34.314 1.00 96.12 97 ASP A O 1
ATOM 781 N N . GLU A 1 98 ? -12.782 5.685 35.948 1.00 96.19 98 GLU A N 1
ATOM 782 C CA . GLU A 1 98 ? -13.013 4.539 35.056 1.00 96.19 98 GLU A CA 1
ATOM 783 C C . GLU A 1 98 ? -14.120 4.816 34.040 1.00 96.19 98 GLU A C 1
ATOM 785 O O . GLU A 1 98 ? -13.960 4.496 32.859 1.00 96.19 98 GLU A O 1
ATOM 790 N N . ARG A 1 99 ? -15.220 5.450 34.467 1.00 95.31 99 ARG A N 1
ATOM 791 C CA . ARG A 1 99 ? -16.304 5.839 33.554 1.00 95.31 99 ARG A CA 1
ATOM 792 C C . ARG A 1 99 ? -15.828 6.870 32.545 1.00 95.31 99 ARG A C 1
ATOM 794 O O . ARG A 1 99 ? -16.114 6.712 31.361 1.00 95.31 99 ARG A O 1
ATOM 801 N N . ASP A 1 100 ? -15.085 7.876 32.984 1.00 95.19 100 ASP A N 1
ATOM 802 C CA . ASP A 1 100 ? -14.542 8.908 32.104 1.00 95.19 100 ASP A CA 1
ATOM 803 C C . ASP A 1 100 ? -13.561 8.312 31.096 1.00 95.19 100 ASP A C 1
ATOM 805 O O . ASP A 1 100 ? -13.636 8.607 29.901 1.00 95.19 100 ASP A O 1
ATOM 809 N N . LYS A 1 101 ? -12.706 7.383 31.541 1.00 93.62 101 LYS A N 1
ATOM 810 C CA . LYS A 1 101 ? -11.812 6.627 30.662 1.00 93.62 101 LYS A CA 1
ATOM 811 C C . LYS A 1 101 ? -12.590 5.836 29.614 1.00 93.62 101 LYS A C 1
ATOM 813 O O . LYS A 1 101 ? -12.238 5.907 28.438 1.00 93.62 101 LYS A O 1
ATOM 818 N N . TRP A 1 102 ? -13.615 5.076 29.995 1.00 92.38 102 TRP A N 1
ATOM 819 C CA . TRP A 1 102 ? -14.396 4.276 29.043 1.00 92.38 102 TRP A CA 1
ATOM 820 C C . TRP A 1 102 ? -15.217 5.143 28.084 1.00 92.38 102 TRP A C 1
ATOM 822 O O . TRP A 1 102 ? -15.219 4.874 26.886 1.00 92.38 102 TRP A O 1
ATOM 832 N N . ASN A 1 103 ? -15.844 6.212 28.578 1.00 89.31 103 ASN A N 1
ATOM 833 C CA . ASN A 1 103 ? -16.649 7.130 27.769 1.00 89.31 103 ASN A CA 1
ATOM 834 C C . ASN A 1 103 ? -15.799 7.978 26.810 1.00 89.31 103 ASN A C 1
ATOM 836 O O . ASN A 1 103 ? -16.247 8.293 25.710 1.00 89.31 103 ASN A O 1
ATOM 840 N N . GLY A 1 104 ? -14.580 8.345 27.215 1.00 87.00 104 GLY A N 1
ATOM 841 C CA . GLY A 1 104 ? -13.618 9.068 26.381 1.00 87.00 104 GLY A CA 1
ATOM 842 C C . GLY A 1 104 ? -12.778 8.169 25.468 1.00 87.00 104 GLY A C 1
ATOM 843 O O . GLY A 1 104 ? -12.015 8.676 24.645 1.00 87.00 104 GLY A O 1
ATOM 844 N N . SER A 1 105 ? -12.884 6.843 25.602 1.00 85.06 105 SER A N 1
ATOM 845 C CA . SER A 1 105 ? -12.125 5.907 24.774 1.00 85.06 105 SER A CA 1
ATOM 846 C C . SER A 1 105 ? -12.652 5.885 23.342 1.00 85.06 105 SER A C 1
ATOM 848 O O . SER A 1 105 ? -13.852 5.867 23.083 1.00 85.06 105 SER A O 1
ATOM 850 N N . GLN A 1 106 ? -11.734 5.832 22.383 1.00 75.69 106 GLN A N 1
ATOM 851 C CA . GLN A 1 106 ? -12.065 5.688 20.974 1.00 75.69 106 GLN A CA 1
ATOM 852 C C . GLN A 1 106 ? -12.336 4.209 20.642 1.00 75.69 106 GLN A C 1
ATOM 854 O O . GLN A 1 106 ? -11.400 3.430 20.488 1.00 75.69 106 GLN A O 1
ATOM 859 N N . ILE A 1 107 ? -13.611 3.817 20.529 1.00 77.25 107 ILE A N 1
ATOM 860 C CA . ILE A 1 107 ? -14.043 2.409 20.373 1.00 77.25 107 ILE A CA 1
ATOM 861 C C . ILE A 1 107 ? -14.296 2.037 18.900 1.00 77.25 107 ILE A C 1
ATOM 863 O O . ILE A 1 107 ? -15.306 1.425 18.558 1.00 77.25 107 ILE A O 1
ATOM 867 N N . PHE A 1 108 ? -13.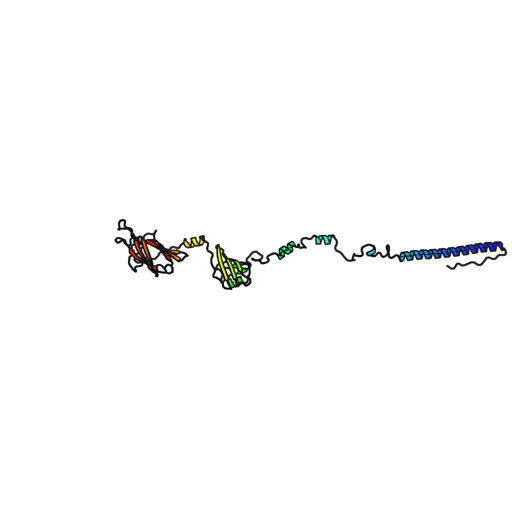403 2.428 17.989 1.00 80.31 108 PHE A N 1
ATOM 868 C CA . PHE A 1 108 ? -13.432 1.906 16.620 1.00 80.31 108 PHE A CA 1
ATOM 869 C C . PHE A 1 108 ? -12.163 1.116 16.327 1.00 80.31 108 PHE A C 1
ATOM 871 O O . PHE A 1 108 ? -11.050 1.642 16.351 1.00 80.31 108 PHE A O 1
ATOM 878 N N . ASN A 1 109 ? -12.334 -0.177 16.060 1.00 87.88 109 ASN A N 1
ATOM 879 C CA . ASN A 1 109 ? -11.204 -1.061 15.810 1.00 87.88 109 ASN A CA 1
ATOM 880 C C . ASN A 1 109 ? -10.705 -0.842 14.378 1.00 87.88 109 ASN A C 1
ATOM 882 O O . ASN A 1 109 ? -11.42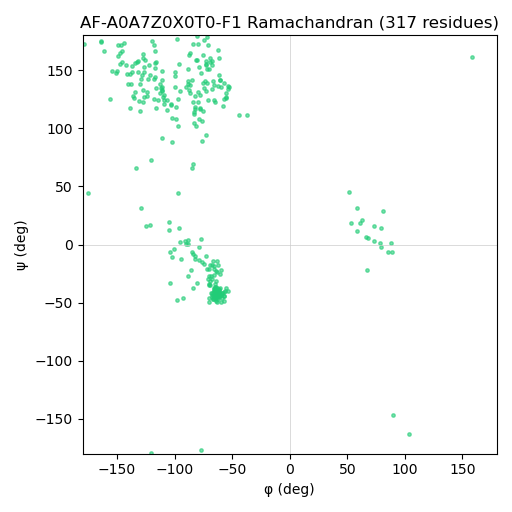6 -1.112 13.416 1.00 87.88 109 ASN A O 1
ATOM 886 N N . ILE A 1 110 ? -9.456 -0.393 14.248 1.00 93.38 110 ILE A N 1
ATOM 887 C CA . ILE A 1 110 ? -8.747 -0.304 12.961 1.00 93.38 110 ILE A CA 1
ATOM 888 C C . ILE A 1 110 ? -8.413 -1.717 12.441 1.00 93.38 110 ILE A C 1
ATOM 890 O O . ILE A 1 110 ? -8.320 -1.930 11.235 1.00 93.38 110 ILE A O 1
ATOM 894 N N . THR A 1 111 ? -8.267 -2.688 13.345 1.00 94.88 111 THR A N 1
ATOM 895 C CA . THR A 1 111 ? -7.901 -4.095 13.103 1.00 94.88 111 THR A CA 1
ATOM 896 C C . THR A 1 111 ? -8.992 -5.057 13.592 1.00 94.88 111 THR A C 1
ATOM 898 O O . THR A 1 111 ? -9.972 -4.645 14.216 1.00 94.88 111 THR A O 1
ATOM 901 N N . GLY A 1 112 ? -8.832 -6.356 13.338 1.00 92.06 112 GLY A N 1
ATOM 902 C CA . GLY A 1 112 ? -9.519 -7.397 14.107 1.00 92.06 112 GLY A CA 1
ATOM 903 C C . GLY A 1 112 ? -9.109 -7.383 15.586 1.00 92.06 112 GLY A C 1
ATOM 904 O O . GLY A 1 112 ? -8.133 -6.724 15.963 1.00 92.06 112 GLY A O 1
ATOM 905 N N . ASP A 1 113 ? -9.852 -8.108 16.424 1.00 91.56 113 ASP A N 1
ATOM 906 C CA . ASP A 1 113 ? -9.605 -8.182 17.876 1.00 91.56 113 ASP A CA 1
ATOM 907 C C . ASP A 1 113 ? -8.309 -8.947 18.215 1.00 91.56 113 ASP A C 1
ATOM 909 O O . ASP A 1 113 ? -7.743 -8.793 19.293 1.00 91.56 113 ASP A O 1
ATOM 913 N N . ASP A 1 114 ? -7.805 -9.731 17.262 1.00 92.75 114 ASP A N 1
ATOM 914 C CA . ASP A 1 114 ? -6.514 -10.426 17.277 1.00 92.75 114 ASP A CA 1
ATOM 915 C C . ASP A 1 114 ? -5.355 -9.577 16.710 1.00 92.75 114 ASP A C 1
ATOM 917 O O . ASP A 1 114 ? -4.230 -10.060 16.564 1.00 92.75 114 ASP A O 1
ATOM 921 N N . GLY A 1 115 ? -5.625 -8.317 16.351 1.00 90.19 115 GLY A N 1
ATOM 922 C CA . GLY A 1 115 ? -4.670 -7.417 15.704 1.00 90.19 115 GLY A CA 1
ATOM 923 C C . GLY A 1 115 ? -4.467 -7.667 14.204 1.00 90.19 115 GLY A C 1
ATOM 924 O O . GLY A 1 115 ? -3.675 -6.958 13.581 1.00 90.19 115 GLY A O 1
ATOM 925 N N . GLN A 1 116 ? -5.170 -8.631 13.596 1.00 95.00 116 GLN A N 1
ATOM 926 C CA . GLN A 1 116 ? -5.105 -8.888 12.155 1.00 95.00 116 GLN A CA 1
ATOM 927 C C . GLN A 1 116 ? -5.919 -7.862 11.354 1.00 95.00 116 GLN A C 1
ATOM 929 O O . GLN A 1 116 ? -6.447 -6.876 11.871 1.00 95.00 116 GLN A O 1
ATOM 934 N N . ALA A 1 117 ? -5.985 -8.045 10.038 1.00 96.19 117 ALA A N 1
ATOM 935 C CA . ALA A 1 117 ? -6.793 -7.206 9.163 1.00 96.19 117 ALA A CA 1
ATOM 936 C C . ALA A 1 117 ? -8.250 -7.145 9.637 1.00 96.19 117 ALA A C 1
ATOM 938 O O . ALA A 1 117 ? -8.852 -8.175 9.930 1.00 96.19 117 ALA A O 1
ATOM 939 N N . LYS A 1 118 ? -8.837 -5.945 9.673 1.00 95.75 118 LYS A N 1
ATOM 940 C CA . LYS A 1 118 ? -10.279 -5.800 9.926 1.00 95.75 118 LYS A CA 1
ATOM 941 C C . LYS A 1 118 ? -11.101 -6.363 8.768 1.00 95.75 118 LYS A C 1
ATOM 943 O O . LYS A 1 118 ? -12.225 -6.814 8.964 1.00 95.75 118 LYS A O 1
ATOM 948 N N . VAL A 1 119 ? -10.530 -6.299 7.568 1.00 97.00 119 VAL A N 1
ATOM 949 C CA . VAL A 1 119 ? -11.101 -6.816 6.332 1.00 97.00 119 VAL A CA 1
ATOM 950 C C . VAL A 1 119 ? -10.036 -7.586 5.563 1.00 97.00 119 VAL A C 1
ATOM 952 O O . VAL A 1 119 ? -8.920 -7.104 5.362 1.00 97.00 119 VAL A O 1
ATOM 955 N N . TYR A 1 120 ? -10.406 -8.786 5.132 1.00 97.38 120 TYR A N 1
ATOM 956 C CA . TYR A 1 120 ? -9.645 -9.579 4.182 1.00 97.38 120 TYR A CA 1
ATOM 957 C C . TYR A 1 120 ? -10.401 -9.603 2.855 1.00 97.38 120 TYR A C 1
ATOM 959 O O . TYR A 1 120 ? -11.571 -9.967 2.822 1.00 97.38 120 TYR A O 1
ATOM 967 N N . ILE A 1 121 ? -9.727 -9.193 1.784 1.00 98.38 121 ILE A N 1
ATOM 968 C CA . ILE A 1 121 ? -10.220 -9.234 0.407 1.00 98.38 121 ILE A CA 1
ATOM 969 C C . ILE A 1 121 ? -9.613 -10.487 -0.234 1.00 98.38 121 ILE A C 1
ATOM 971 O O . ILE A 1 121 ? -8.399 -10.559 -0.455 1.00 98.38 121 ILE A O 1
ATOM 975 N N . SER A 1 122 ? -10.438 -11.503 -0.464 1.00 98.25 122 SER A N 1
ATOM 976 C CA . SER A 1 122 ? -10.018 -12.798 -1.005 1.00 98.25 122 SER A CA 1
ATOM 977 C C . SER A 1 122 ? -9.647 -12.716 -2.491 1.00 98.25 122 SER A C 1
ATOM 979 O O . SER A 1 122 ? -9.690 -11.651 -3.106 1.00 98.25 122 SER A O 1
ATOM 981 N N . ALA A 1 123 ? -9.221 -13.837 -3.078 1.00 98.00 123 ALA A N 1
ATOM 982 C CA . ALA A 1 123 ? -8.853 -13.878 -4.493 1.00 98.00 123 ALA A CA 1
ATOM 983 C C . ALA A 1 123 ? -10.079 -13.772 -5.417 1.00 98.00 123 ALA A C 1
ATOM 985 O O . ALA A 1 123 ? -9.941 -13.405 -6.578 1.00 98.00 123 ALA A O 1
ATOM 986 N N . GLU A 1 124 ? -11.263 -14.080 -4.901 1.00 98.00 124 GLU A N 1
ATOM 987 C CA . GLU A 1 124 ? -12.533 -14.082 -5.620 1.00 98.00 124 GLU A CA 1
ATOM 988 C C . GLU A 1 124 ? -13.295 -12.755 -5.466 1.00 98.00 124 GLU A C 1
ATOM 990 O O . GLU A 1 124 ? -14.258 -12.506 -6.193 1.00 98.00 124 GLU A O 1
ATOM 995 N N . ASP A 1 125 ? -12.861 -11.899 -4.539 1.00 98.44 125 ASP A N 1
ATOM 996 C CA . ASP A 1 125 ? -13.496 -10.620 -4.243 1.00 98.44 125 ASP A CA 1
ATOM 997 C C . ASP A 1 125 ? -13.096 -9.511 -5.222 1.00 98.44 125 ASP A C 1
ATOM 999 O O . ASP A 1 125 ? -12.030 -9.522 -5.845 1.00 98.44 125 ASP A O 1
ATOM 1003 N N . ASP A 1 126 ? -13.944 -8.485 -5.289 1.00 98.06 126 ASP A N 1
ATOM 1004 C CA . ASP A 1 126 ? -13.643 -7.222 -5.951 1.00 98.06 126 ASP A CA 1
ATOM 1005 C C . ASP A 1 126 ? -13.203 -6.161 -4.932 1.00 98.06 126 ASP A C 1
ATOM 1007 O O . ASP A 1 126 ? -13.963 -5.747 -4.050 1.00 98.06 126 ASP A O 1
ATOM 1011 N N . PHE A 1 127 ? -11.968 -5.682 -5.080 1.00 97.69 127 PHE A N 1
ATOM 1012 C CA . PHE A 1 127 ? -11.349 -4.715 -4.175 1.00 97.69 127 PHE A CA 1
ATOM 1013 C C . PHE A 1 127 ? -12.140 -3.401 -4.079 1.00 97.69 127 PHE A C 1
ATOM 1015 O O . PHE A 1 127 ? -12.300 -2.840 -2.993 1.00 97.69 127 PHE A O 1
ATOM 1022 N N . GLN A 1 128 ? -12.634 -2.905 -5.217 1.00 97.50 128 GLN A N 1
ATOM 1023 C CA . GLN A 1 128 ? -13.355 -1.634 -5.322 1.00 97.50 128 GLN A CA 1
ATOM 1024 C C . GLN A 1 128 ? -14.779 -1.722 -4.767 1.00 97.50 128 GLN A C 1
ATOM 1026 O O . GLN A 1 128 ? -15.370 -0.688 -4.463 1.00 97.50 128 GLN A O 1
ATOM 1031 N N . THR A 1 129 ? -15.300 -2.937 -4.603 1.00 97.31 129 THR A N 1
ATOM 1032 C CA . THR A 1 129 ? -16.615 -3.221 -4.029 1.00 97.31 129 THR A CA 1
ATOM 1033 C C . THR A 1 129 ? -16.531 -3.465 -2.528 1.00 97.31 129 THR A C 1
ATOM 1035 O O . THR A 1 129 ? -17.318 -2.906 -1.772 1.00 97.31 129 THR A O 1
ATOM 1038 N N . VAL A 1 130 ? -15.576 -4.278 -2.065 1.00 97.88 130 VAL A N 1
ATOM 1039 C CA . VAL A 1 130 ? -15.482 -4.657 -0.646 1.00 97.88 130 VAL A CA 1
ATOM 1040 C C . VAL A 1 130 ? -15.048 -3.477 0.221 1.00 97.88 130 VAL A C 1
ATOM 1042 O O . VAL A 1 130 ? -15.693 -3.187 1.228 1.00 97.88 130 VAL A O 1
ATOM 1045 N N . LEU A 1 131 ? -13.976 -2.781 -0.165 1.00 96.12 131 LEU A N 1
ATOM 1046 C CA . LEU A 1 131 ? -13.313 -1.812 0.708 1.00 96.12 131 LEU A CA 1
ATOM 1047 C C . LEU A 1 131 ? -14.187 -0.592 1.092 1.00 96.12 131 LEU A C 1
ATOM 1049 O O . LEU A 1 131 ? -14.157 -0.210 2.264 1.00 96.12 131 LEU A O 1
ATOM 1053 N N . PRO A 1 132 ? -15.019 -0.009 0.199 1.00 96.62 132 PRO A N 1
ATOM 1054 C CA . PRO A 1 132 ? -15.920 1.097 0.550 1.00 96.62 132 PRO A CA 1
ATOM 1055 C C . PRO A 1 132 ? -16.948 0.809 1.648 1.00 96.62 132 PRO A C 1
ATOM 1057 O O . PRO A 1 132 ? -17.418 1.753 2.280 1.00 96.62 132 PRO A O 1
ATOM 1060 N N . HIS A 1 133 ? -17.286 -0.459 1.913 1.00 95.50 133 HIS A N 1
ATOM 1061 C CA . HIS A 1 133 ? -18.180 -0.818 3.023 1.00 95.50 133 HIS A CA 1
ATOM 1062 C C . HIS A 1 133 ? -17.550 -0.556 4.400 1.00 95.50 133 HIS A C 1
ATOM 1064 O O . HIS A 1 133 ? -18.257 -0.475 5.403 1.00 95.50 133 HIS A O 1
ATOM 1070 N N . TYR A 1 134 ? -16.225 -0.408 4.457 1.00 95.06 134 TYR A N 1
ATOM 1071 C CA . TYR A 1 134 ? -15.467 -0.161 5.675 1.00 95.06 134 TYR A CA 1
ATOM 1072 C C . TYR A 1 134 ? -15.092 1.322 5.759 1.00 95.06 134 TYR A C 1
ATOM 1074 O O . TYR A 1 134 ? -14.039 1.740 5.280 1.00 95.06 134 TYR A O 1
ATOM 1082 N N . THR A 1 135 ? -15.973 2.131 6.353 1.00 94.38 135 THR A N 1
ATOM 1083 C CA . THR A 1 135 ? -15.780 3.586 6.470 1.00 94.38 135 THR A CA 1
ATOM 1084 C C . THR A 1 135 ? -14.819 3.982 7.592 1.00 94.38 135 THR A C 1
ATOM 1086 O O . THR A 1 135 ? -14.740 3.288 8.603 1.00 94.38 135 THR A O 1
ATOM 1089 N N . GLY A 1 136 ? -14.134 5.123 7.473 1.00 94.12 136 GLY A N 1
ATOM 1090 C CA . GLY A 1 136 ? -13.154 5.579 8.468 1.00 94.12 136 GLY A CA 1
ATOM 1091 C C . GLY A 1 136 ? -11.742 5.064 8.180 1.00 94.12 136 GLY A C 1
ATOM 1092 O O . GLY A 1 136 ? -11.363 4.966 7.017 1.00 94.12 136 GLY A O 1
ATOM 1093 N N . LEU A 1 137 ? -10.952 4.788 9.226 1.00 95.44 137 LEU A N 1
ATOM 1094 C CA . LEU A 1 137 ? -9.570 4.286 9.145 1.00 95.44 137 LEU A CA 1
ATOM 1095 C C . LEU A 1 137 ? -9.527 2.783 9.456 1.00 95.44 137 LEU A C 1
ATOM 1097 O O . LEU A 1 137 ? -9.879 2.379 10.562 1.00 95.44 137 LEU A O 1
ATOM 1101 N N . VAL A 1 138 ? -9.064 1.968 8.506 1.00 96.12 138 VAL A N 1
ATOM 1102 C CA . VAL A 1 138 ? -9.106 0.502 8.590 1.00 96.12 138 VAL A CA 1
ATOM 1103 C C . VAL A 1 138 ? -7.827 -0.138 8.037 1.00 96.12 138 VAL A C 1
ATOM 1105 O O . VAL A 1 138 ? -7.318 0.266 6.995 1.00 96.12 138 VAL A O 1
ATOM 1108 N N . HIS A 1 139 ? -7.314 -1.164 8.717 1.00 97.50 139 HIS A N 1
ATOM 1109 C CA . HIS A 1 139 ? -6.276 -2.063 8.210 1.00 97.50 139 HIS A CA 1
ATOM 1110 C C . HIS A 1 139 ? -6.915 -3.206 7.410 1.00 97.50 139 HIS A C 1
ATOM 1112 O O . HIS A 1 139 ? -7.829 -3.879 7.897 1.00 97.50 139 HIS A O 1
ATOM 1118 N N . PHE A 1 140 ? -6.412 -3.453 6.202 1.00 98.06 140 PHE A N 1
ATOM 1119 C CA . PHE A 1 140 ? -6.886 -4.514 5.318 1.00 98.06 140 PHE A CA 1
ATOM 1120 C C . PHE A 1 140 ? -5.753 -5.417 4.832 1.00 98.06 140 PHE A C 1
ATOM 1122 O O . PHE A 1 140 ? -4.583 -5.027 4.787 1.00 98.06 140 PHE A O 1
ATOM 1129 N N . THR A 1 141 ? -6.125 -6.607 4.376 1.00 98.19 141 THR A N 1
ATOM 1130 C CA . THR A 1 141 ? -5.278 -7.483 3.563 1.00 98.19 141 THR A CA 1
ATOM 1131 C C . THR A 1 141 ? -6.015 -7.874 2.291 1.00 98.19 141 THR A C 1
ATOM 1133 O O . THR A 1 141 ? -7.241 -7.956 2.283 1.00 98.19 141 THR A O 1
ATOM 1136 N N . ALA A 1 142 ? -5.283 -8.086 1.199 1.00 98.31 142 ALA A N 1
ATOM 1137 C CA . ALA A 1 142 ? -5.855 -8.515 -0.072 1.00 98.31 142 ALA A CA 1
ATOM 1138 C C . ALA A 1 142 ? -4.995 -9.597 -0.729 1.00 98.31 142 ALA A C 1
ATOM 1140 O O . ALA A 1 142 ? -3.764 -9.504 -0.735 1.00 98.31 142 ALA A O 1
ATOM 1141 N N . ALA A 1 143 ? -5.636 -10.622 -1.283 1.00 98.25 143 ALA A N 1
ATOM 1142 C CA . ALA A 1 143 ? -4.972 -11.643 -2.082 1.00 98.25 143 ALA A CA 1
ATOM 1143 C C . ALA A 1 143 ? -4.559 -11.095 -3.460 1.00 98.25 143 ALA A C 1
ATOM 1145 O O . ALA A 1 143 ? -5.179 -10.176 -3.990 1.00 98.25 143 ALA A O 1
ATOM 1146 N N . SER A 1 144 ? -3.542 -11.698 -4.084 1.00 97.62 144 SER A N 1
ATOM 1147 C CA . SER A 1 144 ? -3.076 -11.290 -5.421 1.00 97.62 144 SER A CA 1
ATOM 1148 C C . SER A 1 144 ? -4.117 -11.479 -6.525 1.00 97.62 144 SER A C 1
ATOM 1150 O O . SER A 1 144 ? -4.016 -10.823 -7.556 1.00 97.62 144 SER A O 1
ATOM 1152 N N . GLY A 1 145 ? -5.079 -12.386 -6.323 1.00 96.81 145 GLY A N 1
ATOM 1153 C CA . GLY A 1 145 ? -6.146 -12.680 -7.280 1.00 96.81 145 GLY A CA 1
ATOM 1154 C C . GLY A 1 145 ? -7.332 -11.715 -7.237 1.00 96.81 145 GLY A C 1
ATOM 1155 O O . GLY A 1 145 ? -8.127 -11.741 -8.168 1.00 96.81 145 GLY A O 1
ATOM 1156 N N . ALA A 1 146 ? -7.433 -10.862 -6.208 1.00 98.06 146 ALA A N 1
ATOM 1157 C CA . ALA A 1 146 ? -8.572 -9.967 -6.026 1.00 98.06 146 ALA A CA 1
ATOM 1158 C C . ALA A 1 146 ? -8.790 -9.084 -7.265 1.00 98.06 146 ALA A C 1
ATOM 1160 O O . ALA A 1 146 ? -7.880 -8.368 -7.708 1.00 98.06 146 ALA A O 1
ATOM 1161 N N . SER A 1 147 ? -10.012 -9.092 -7.797 1.00 98.25 147 SER A N 1
ATOM 1162 C CA . SER A 1 147 ? -10.388 -8.246 -8.928 1.00 98.25 147 SER A CA 1
ATOM 1163 C C . SER A 1 147 ? -10.214 -6.779 -8.552 1.00 98.25 147 SER A C 1
ATOM 1165 O O . SER A 1 147 ? -10.464 -6.378 -7.415 1.00 98.25 147 SER A O 1
ATOM 1167 N N . ASN A 1 148 ? -9.736 -5.965 -9.496 1.00 97.69 148 ASN A N 1
ATOM 1168 C CA . ASN A 1 148 ? -9.444 -4.548 -9.267 1.00 97.69 148 ASN A CA 1
ATOM 1169 C C . ASN A 1 148 ? -8.420 -4.252 -8.139 1.00 97.69 148 ASN A C 1
ATOM 1171 O O . ASN A 1 148 ? -8.244 -3.089 -7.753 1.00 97.69 148 ASN A O 1
ATOM 1175 N N . GLY A 1 149 ? -7.718 -5.272 -7.631 1.00 96.38 149 GLY A N 1
ATOM 1176 C CA . GLY A 1 149 ? -6.570 -5.155 -6.733 1.00 96.38 149 GLY A CA 1
ATOM 1177 C C . GLY A 1 149 ? -5.261 -4.833 -7.475 1.00 96.38 149 GLY A C 1
ATOM 1178 O O . GLY A 1 149 ? -5.250 -4.714 -8.699 1.00 96.38 149 GLY A O 1
ATOM 1179 N N . PRO A 1 150 ? -4.132 -4.686 -6.760 1.00 95.62 150 PRO A N 1
ATOM 1180 C CA . PRO A 1 150 ? -2.847 -4.303 -7.357 1.00 95.62 150 PRO A CA 1
ATOM 1181 C C . PRO A 1 150 ? -2.139 -5.455 -8.103 1.00 95.62 150 PRO A C 1
ATOM 1183 O O . PRO A 1 150 ? -0.993 -5.303 -8.519 1.00 95.62 150 PRO A O 1
ATOM 1186 N N . GLY A 1 151 ? -2.774 -6.628 -8.231 1.00 95.00 151 GLY A N 1
ATOM 1187 C CA . GLY A 1 151 ? -2.188 -7.836 -8.833 1.00 95.00 151 GLY A CA 1
ATOM 1188 C C . GLY A 1 151 ? -1.136 -8.544 -7.966 1.00 95.00 151 GLY A C 1
ATOM 1189 O O . GLY A 1 151 ? -0.548 -9.540 -8.382 1.00 95.00 151 GLY A O 1
ATOM 1190 N N . ALA A 1 152 ? -0.894 -8.050 -6.750 1.00 96.19 152 ALA A N 1
ATOM 1191 C CA . ALA A 1 152 ? -0.014 -8.642 -5.750 1.00 96.19 152 ALA A CA 1
ATOM 1192 C C . ALA A 1 152 ? -0.768 -8.813 -4.428 1.00 96.19 152 ALA A C 1
ATOM 1194 O O . ALA A 1 152 ? -1.704 -8.069 -4.138 1.00 96.19 152 ALA A O 1
ATOM 1195 N N . ALA A 1 153 ? -0.357 -9.792 -3.619 1.00 98.06 153 ALA A N 1
ATOM 1196 C CA . ALA A 1 153 ? -0.888 -9.932 -2.271 1.00 98.06 153 ALA A CA 1
ATOM 1197 C C . ALA A 1 153 ? -0.343 -8.791 -1.404 1.00 98.06 153 ALA A C 1
ATOM 1199 O O . ALA A 1 153 ? 0.875 -8.613 -1.319 1.00 98.06 153 ALA A O 1
ATOM 1200 N N . VAL A 1 154 ? -1.237 -8.027 -0.779 1.00 98.19 154 VAL A N 1
ATOM 1201 C CA . VAL A 1 154 ? -0.885 -6.793 -0.067 1.00 98.19 154 VAL A CA 1
ATOM 1202 C C . VAL A 1 154 ? -1.516 -6.710 1.317 1.00 98.19 154 VAL A C 1
ATOM 1204 O O . VAL A 1 154 ? -2.546 -7.323 1.601 1.00 98.19 154 VAL A O 1
ATOM 1207 N N . ARG A 1 155 ? -0.897 -5.903 2.178 1.00 98.00 155 ARG A N 1
ATOM 1208 C CA . ARG A 1 155 ? -1.456 -5.424 3.449 1.00 98.00 155 ARG A CA 1
ATOM 1209 C C . ARG A 1 155 ? -1.435 -3.908 3.428 1.00 98.00 155 ARG A C 1
ATOM 1211 O O . ARG A 1 155 ? -0.492 -3.332 2.890 1.00 98.00 155 ARG A O 1
ATOM 1218 N N . GLY A 1 156 ? -2.443 -3.249 3.971 1.00 97.56 156 GLY A N 1
ATOM 1219 C CA . GLY A 1 156 ? -2.526 -1.808 3.807 1.00 97.56 156 GLY A CA 1
ATOM 1220 C C . GLY A 1 156 ? -3.474 -1.107 4.749 1.00 97.56 156 GLY A C 1
ATOM 1221 O O . GLY A 1 156 ? -4.200 -1.716 5.530 1.00 97.56 156 GLY A O 1
ATOM 1222 N N . ILE A 1 157 ? -3.444 0.213 4.645 1.00 97.94 157 ILE A N 1
ATOM 1223 C CA . ILE A 1 157 ? -4.315 1.112 5.380 1.00 97.94 157 ILE A CA 1
ATOM 1224 C C . ILE A 1 157 ? -5.271 1.756 4.382 1.00 97.94 157 ILE A C 1
ATOM 1226 O O . ILE A 1 157 ? -4.867 2.253 3.327 1.00 97.94 157 ILE A O 1
ATOM 1230 N N . TRP A 1 158 ? -6.544 1.736 4.742 1.00 97.69 158 TRP A N 1
ATOM 1231 C CA . TRP A 1 158 ? -7.642 2.374 4.047 1.00 97.69 158 TRP A CA 1
ATOM 1232 C C . TRP A 1 158 ? -8.180 3.506 4.908 1.00 97.69 158 TRP A C 1
ATOM 1234 O O . TRP A 1 158 ? -8.444 3.319 6.094 1.00 97.69 158 TRP A O 1
ATOM 1244 N N . THR A 1 159 ? -8.341 4.683 4.313 1.00 97.31 159 THR A N 1
ATOM 1245 C CA . THR A 1 159 ? -9.052 5.796 4.943 1.00 97.31 159 THR A CA 1
ATOM 1246 C C . THR A 1 159 ? -10.142 6.283 4.013 1.00 97.31 159 THR A C 1
ATOM 1248 O O . THR A 1 159 ? -9.824 6.644 2.878 1.00 97.31 159 THR A O 1
ATOM 1251 N N . CYS A 1 160 ? -11.385 6.367 4.475 1.00 96.56 160 CYS A N 1
ATOM 1252 C CA . CYS A 1 160 ? -12.458 6.980 3.696 1.00 96.56 160 CYS A CA 1
ATOM 1253 C C . CYS A 1 160 ? -13.515 7.691 4.539 1.00 96.56 160 CYS A C 1
ATOM 1255 O O . CYS A 1 160 ? -13.594 7.534 5.759 1.00 96.56 160 CYS A O 1
ATOM 1257 N N . ASN A 1 161 ? -14.317 8.511 3.861 1.00 97.06 161 ASN A N 1
ATOM 1258 C CA . ASN A 1 161 ? -15.439 9.221 4.454 1.00 97.06 161 ASN A CA 1
ATOM 1259 C C . ASN A 1 161 ? -16.601 8.274 4.817 1.00 97.06 161 ASN A C 1
ATOM 1261 O O . ASN A 1 161 ? -16.637 7.110 4.429 1.00 97.06 161 ASN A O 1
ATOM 1265 N N . ALA A 1 162 ? -17.599 8.808 5.522 1.00 95.81 162 ALA A N 1
ATOM 1266 C CA . ALA A 1 162 ? -18.765 8.051 5.991 1.00 95.81 162 ALA A CA 1
ATOM 1267 C C . ALA A 1 162 ? -19.656 7.466 4.874 1.00 95.81 162 ALA A C 1
ATOM 1269 O O . ALA A 1 162 ? -20.509 6.634 5.155 1.00 95.81 162 ALA A O 1
ATOM 1270 N N . LEU A 1 163 ? -19.489 7.906 3.623 1.00 96.75 163 LEU A N 1
ATOM 1271 C CA . LEU A 1 163 ? -20.248 7.413 2.468 1.00 96.75 163 LEU A CA 1
ATOM 1272 C C . LEU A 1 163 ? -19.458 6.398 1.623 1.00 96.75 163 LEU A C 1
ATOM 1274 O O . LEU A 1 163 ? -19.983 5.912 0.626 1.00 96.75 163 LEU A O 1
ATOM 1278 N N . GLY A 1 164 ? -18.190 6.130 1.958 1.00 96.69 164 GLY A N 1
ATOM 1279 C CA . GLY A 1 164 ? -17.316 5.219 1.209 1.00 96.69 164 GLY A CA 1
ATOM 1280 C C . GLY A 1 164 ? -16.915 5.706 -0.191 1.00 96.69 164 GLY A C 1
ATOM 1281 O O . GLY A 1 164 ? -16.263 4.976 -0.930 1.00 96.69 164 GLY A O 1
ATOM 1282 N N . ASN A 1 165 ? -17.279 6.933 -0.579 1.00 97.81 165 ASN A N 1
ATOM 1283 C CA . ASN A 1 165 ? -17.101 7.451 -1.939 1.00 97.81 165 ASN A CA 1
ATOM 1284 C C . ASN A 1 165 ? -15.927 8.437 -2.096 1.00 97.81 165 ASN A C 1
ATOM 1286 O O . ASN A 1 165 ? -15.598 8.808 -3.224 1.00 97.81 165 ASN A O 1
ATOM 1290 N N . TYR A 1 166 ? -15.278 8.834 -0.997 1.00 98.31 166 TYR A N 1
ATOM 1291 C CA . TYR A 1 166 ? -14.010 9.572 -0.992 1.00 98.31 166 TYR A CA 1
ATOM 1292 C C . TYR A 1 166 ? -13.027 8.912 -0.027 1.00 98.31 166 TYR A C 1
ATOM 1294 O O . TYR A 1 166 ? -13.319 8.790 1.163 1.00 98.31 166 TYR A O 1
ATOM 1302 N N . GLY A 1 167 ? -11.853 8.520 -0.515 1.00 97.75 167 GLY A N 1
ATOM 1303 C CA . GLY A 1 167 ? -10.882 7.790 0.294 1.00 97.75 167 GLY A CA 1
ATOM 1304 C C . GLY A 1 167 ? -9.585 7.464 -0.432 1.00 97.75 167 GLY A C 1
ATOM 1305 O O . GLY A 1 167 ? -9.451 7.678 -1.634 1.00 97.75 167 GLY A O 1
ATOM 1306 N N . GLN A 1 168 ? -8.615 6.944 0.312 1.00 98.06 168 GLN A N 1
ATOM 1307 C CA . GLN A 1 168 ? -7.289 6.595 -0.189 1.00 98.06 168 GLN A CA 1
ATOM 1308 C C . GLN A 1 168 ? -6.773 5.305 0.442 1.00 98.06 168 GLN A C 1
ATOM 1310 O O . GLN A 1 168 ? -7.002 5.025 1.620 1.00 98.06 168 GLN A O 1
ATOM 1315 N N . VAL A 1 169 ? -6.021 4.566 -0.362 1.00 98.25 169 VAL A N 1
ATOM 1316 C CA . VAL A 1 169 ? -5.320 3.342 -0.002 1.00 98.25 169 VAL A CA 1
ATOM 1317 C C . VAL A 1 169 ? -3.819 3.586 -0.057 1.00 98.25 169 VAL A C 1
ATOM 1319 O O . VAL A 1 169 ? -3.309 4.183 -1.012 1.00 98.25 169 VAL A O 1
ATOM 1322 N N . ILE A 1 170 ? -3.109 3.053 0.932 1.00 98.25 170 ILE A N 1
ATOM 1323 C CA . ILE A 1 170 ? -1.692 2.713 0.821 1.00 98.25 170 ILE A CA 1
ATOM 1324 C C . ILE A 1 170 ? -1.517 1.237 1.172 1.00 98.25 170 ILE A C 1
ATOM 1326 O O . ILE A 1 170 ? -2.063 0.769 2.171 1.00 98.25 170 ILE A O 1
ATOM 1330 N N . ALA A 1 171 ? -0.803 0.495 0.333 1.00 98.00 171 ALA A N 1
ATOM 1331 C CA . ALA A 1 171 ? -0.652 -0.948 0.461 1.00 98.00 171 ALA A CA 1
ATOM 1332 C C . ALA A 1 171 ? 0.794 -1.376 0.211 1.00 98.00 171 ALA A C 1
ATOM 1334 O O . ALA A 1 171 ? 1.491 -0.769 -0.596 1.00 98.00 171 ALA A O 1
ATOM 1335 N N . PHE A 1 172 ? 1.219 -2.439 0.877 1.00 97.38 172 PHE A N 1
ATOM 1336 C CA . PHE A 1 172 ? 2.574 -2.972 0.838 1.00 97.38 172 PHE A CA 1
ATOM 1337 C C . PHE A 1 172 ? 2.515 -4.454 0.492 1.00 97.38 172 PHE A C 1
ATOM 1339 O O . PHE A 1 172 ? 1.711 -5.189 1.076 1.00 97.38 172 PHE A O 1
ATOM 1346 N N . ASP A 1 173 ? 3.349 -4.899 -0.443 1.00 96.69 173 ASP A N 1
ATOM 1347 C CA . ASP A 1 173 ? 3.485 -6.319 -0.761 1.00 96.69 173 ASP A CA 1
ATOM 1348 C C . ASP A 1 173 ? 4.698 -6.963 -0.068 1.00 96.69 173 ASP A C 1
ATOM 1350 O O . ASP A 1 173 ? 5.495 -6.312 0.609 1.00 96.69 173 ASP A O 1
ATOM 1354 N N . ASN A 1 174 ? 4.857 -8.276 -0.249 1.00 94.44 174 ASN A N 1
ATOM 1355 C CA . ASN A 1 174 ? 5.990 -9.017 0.316 1.00 94.44 174 ASN A CA 1
ATOM 1356 C C . ASN A 1 174 ? 7.332 -8.730 -0.395 1.00 94.44 174 ASN A C 1
ATOM 1358 O O . ASN A 1 174 ? 8.372 -9.168 0.089 1.00 94.44 174 ASN A O 1
ATOM 1362 N N . ALA A 1 175 ? 7.323 -8.030 -1.534 1.00 91.94 175 ALA A N 1
ATOM 1363 C CA . ALA A 1 175 ? 8.510 -7.626 -2.289 1.00 91.94 175 ALA A CA 1
ATOM 1364 C C . ALA A 1 175 ? 8.953 -6.189 -1.948 1.00 91.94 175 ALA A C 1
ATOM 1366 O O . ALA A 1 175 ? 9.762 -5.607 -2.670 1.00 91.94 175 ALA A O 1
ATOM 1367 N N . ASN A 1 176 ? 8.432 -5.627 -0.849 1.00 89.62 176 ASN A N 1
ATOM 1368 C CA . ASN A 1 176 ? 8.702 -4.269 -0.380 1.00 89.62 176 ASN A CA 1
ATOM 1369 C C . ASN A 1 176 ? 8.249 -3.170 -1.364 1.00 89.62 176 ASN A C 1
ATOM 1371 O O . ASN A 1 176 ? 8.734 -2.038 -1.315 1.00 89.62 176 ASN A O 1
ATOM 1375 N N . ARG A 1 177 ? 7.313 -3.488 -2.268 1.00 92.00 177 ARG A N 1
ATOM 1376 C CA . ARG A 1 177 ? 6.687 -2.508 -3.158 1.00 92.00 177 ARG A CA 1
ATOM 1377 C C . ARG A 1 177 ? 5.522 -1.848 -2.442 1.00 92.00 177 ARG A C 1
ATOM 1379 O O . ARG A 1 177 ? 4.768 -2.492 -1.712 1.00 92.00 177 ARG A O 1
ATOM 1386 N N . THR A 1 178 ? 5.374 -0.549 -2.677 1.00 96.06 178 THR A N 1
ATOM 1387 C CA . THR A 1 178 ? 4.290 0.257 -2.116 1.00 96.06 178 THR A CA 1
ATOM 1388 C C . THR A 1 178 ? 3.334 0.664 -3.224 1.00 96.06 178 THR A C 1
ATOM 1390 O O . THR A 1 178 ? 3.761 1.157 -4.263 1.00 96.06 178 THR A O 1
ATOM 1393 N N . TYR A 1 179 ? 2.039 0.510 -2.990 1.00 97.44 179 TYR A N 1
ATOM 1394 C CA . TYR A 1 179 ? 0.974 0.825 -3.931 1.00 97.44 179 TYR A CA 1
ATOM 1395 C C . TYR A 1 179 ? 0.020 1.853 -3.338 1.00 97.44 179 TYR A C 1
ATOM 1397 O O . TYR A 1 179 ? -0.258 1.839 -2.137 1.00 97.44 179 TYR A O 1
ATOM 1405 N N . ARG A 1 180 ? -0.523 2.726 -4.187 1.00 97.44 180 ARG A N 1
ATOM 1406 C CA . ARG A 1 180 ? -1.573 3.677 -3.820 1.00 97.44 180 ARG A CA 1
ATOM 1407 C C . ARG A 1 180 ? -2.717 3.654 -4.818 1.00 97.44 180 ARG A C 1
ATOM 1409 O O . ARG A 1 180 ? -2.513 3.432 -6.010 1.00 97.44 180 ARG A O 1
ATOM 1416 N N . LYS A 1 181 ? -3.913 3.923 -4.305 1.00 97.56 181 LYS A N 1
ATOM 1417 C CA . LYS A 1 181 ? -5.145 4.084 -5.079 1.00 97.56 181 LYS A CA 1
ATOM 1418 C C . LYS A 1 181 ? -6.073 5.033 -4.333 1.00 97.56 181 LYS A C 1
ATOM 1420 O O . LYS A 1 181 ? -6.078 5.040 -3.103 1.00 97.56 181 LYS A O 1
ATOM 1425 N N . THR A 1 182 ? -6.862 5.812 -5.056 1.00 97.94 182 THR A N 1
ATOM 1426 C CA . THR A 1 182 ? -7.794 6.785 -4.477 1.00 97.94 182 THR A CA 1
ATOM 1427 C C . THR A 1 182 ? -9.180 6.572 -5.069 1.00 97.94 182 THR A C 1
ATOM 1429 O O . THR A 1 182 ? -9.297 6.230 -6.244 1.00 97.94 182 THR A O 1
ATOM 1432 N N . ILE A 1 183 ? -10.220 6.803 -4.269 1.00 98.25 183 ILE A N 1
ATOM 1433 C CA . ILE A 1 183 ? -11.595 6.975 -4.742 1.00 98.25 183 ILE A CA 1
ATOM 1434 C C . ILE A 1 183 ? -12.018 8.431 -4.530 1.00 98.25 183 ILE A C 1
ATOM 1436 O O . ILE A 1 183 ? -11.754 9.016 -3.476 1.00 98.25 183 ILE A O 1
ATOM 1440 N N . SER A 1 184 ? -12.659 9.029 -5.531 1.00 98.06 184 SER A N 1
ATOM 1441 C CA . SER A 1 184 ? -13.193 10.391 -5.465 1.00 98.06 184 SER A CA 1
ATOM 1442 C C . SER A 1 184 ? -14.559 10.451 -6.137 1.00 98.06 184 SER A C 1
ATOM 1444 O O . SER A 1 184 ? -14.691 10.160 -7.328 1.00 98.06 184 SER A O 1
ATOM 1446 N N . GLY A 1 185 ? -15.594 10.786 -5.366 1.00 97.19 185 GLY A N 1
ATOM 1447 C CA . GLY A 1 185 ? -16.976 10.793 -5.845 1.00 97.19 185 GLY A CA 1
ATOM 1448 C C . GLY A 1 185 ? -17.436 9.433 -6.381 1.00 97.19 185 GLY A C 1
ATOM 1449 O O . GLY A 1 185 ? -18.218 9.392 -7.323 1.00 97.19 185 GLY A O 1
ATOM 1450 N N . GLY A 1 186 ? -16.915 8.329 -5.832 1.00 96.44 186 GLY A N 1
ATOM 1451 C CA . GLY A 1 186 ? -17.204 6.964 -6.291 1.00 96.44 186 GLY A CA 1
ATOM 1452 C C . GLY A 1 186 ? -16.327 6.469 -7.448 1.00 96.44 186 GLY A C 1
ATOM 1453 O O . GLY A 1 186 ? -16.395 5.295 -7.795 1.00 96.44 186 GLY A O 1
ATOM 1454 N N . ASN A 1 187 ? -15.477 7.326 -8.022 1.00 97.62 187 ASN A N 1
ATOM 1455 C CA . ASN A 1 187 ? -14.596 6.958 -9.129 1.00 97.62 187 ASN A CA 1
ATOM 1456 C C . ASN A 1 187 ? -13.204 6.599 -8.616 1.00 97.62 187 ASN A C 1
ATOM 1458 O O . ASN A 1 187 ? -12.562 7.399 -7.931 1.00 97.62 187 ASN A O 1
ATOM 1462 N N . TRP A 1 188 ? -12.730 5.411 -8.972 1.00 98.25 188 TRP A N 1
ATOM 1463 C CA . TRP A 1 188 ? -11.415 4.918 -8.590 1.00 98.25 188 TRP A CA 1
ATOM 1464 C C . TRP A 1 188 ? -10.332 5.336 -9.586 1.00 98.25 188 TRP A C 1
ATOM 1466 O O . TRP A 1 188 ? -10.535 5.301 -10.796 1.00 98.25 188 TRP A O 1
ATOM 1476 N N . THR A 1 189 ? -9.151 5.685 -9.078 1.00 98.06 189 THR A N 1
ATOM 1477 C CA . THR A 1 189 ? -7.942 5.800 -9.904 1.00 98.06 189 THR 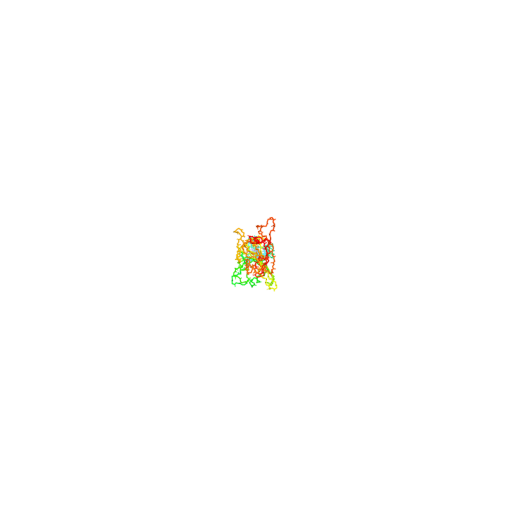A CA 1
ATOM 1478 C C . THR A 1 189 ? -7.399 4.419 -10.254 1.00 98.06 189 THR A C 1
ATOM 1480 O O . THR A 1 189 ? -7.674 3.444 -9.554 1.00 98.06 189 THR A O 1
ATOM 1483 N N . GLU A 1 190 ? -6.530 4.331 -11.257 1.00 97.12 190 GLU A N 1
ATOM 1484 C CA . GLU A 1 190 ? -5.662 3.162 -11.420 1.00 97.12 190 GLU A CA 1
ATOM 1485 C C . GLU A 1 190 ? -4.725 2.986 -10.214 1.00 97.12 190 GLU A C 1
ATOM 1487 O O . GLU A 1 190 ? -4.518 3.911 -9.418 1.00 97.12 190 GLU A O 1
ATOM 1492 N N . TRP A 1 191 ? -4.193 1.773 -10.053 1.00 97.12 191 TRP A N 1
ATOM 1493 C CA . TRP A 1 191 ? -3.156 1.504 -9.059 1.00 97.12 191 TRP A CA 1
ATOM 1494 C C . TRP A 1 191 ? -1.828 2.119 -9.495 1.00 97.12 191 TRP A C 1
ATOM 1496 O O . TRP A 1 191 ? -1.368 1.893 -10.612 1.00 97.12 191 TRP A O 1
ATOM 1506 N N . THR A 1 192 ? -1.179 2.831 -8.577 1.00 95.44 192 THR A N 1
ATOM 1507 C CA . THR A 1 192 ? 0.146 3.417 -8.802 1.00 95.44 192 THR A CA 1
ATOM 1508 C C . THR A 1 192 ? 1.147 2.817 -7.824 1.00 95.44 192 THR A C 1
ATOM 1510 O O . THR A 1 192 ? 0.940 2.878 -6.611 1.00 95.44 192 THR A O 1
ATOM 1513 N N . GLU A 1 193 ? 2.245 2.262 -8.337 1.00 93.94 193 GLU A N 1
ATOM 1514 C CA . GLU A 1 193 ? 3.399 1.855 -7.528 1.00 93.94 193 GLU A CA 1
ATOM 1515 C C . GLU A 1 193 ? 4.240 3.093 -7.166 1.00 93.94 193 GLU A C 1
ATOM 1517 O O . GLU A 1 193 ? 4.617 3.878 -8.038 1.00 93.94 193 GLU A O 1
ATOM 1522 N N . LEU A 1 194 ? 4.545 3.274 -5.881 1.00 91.88 194 LEU A N 1
ATOM 1523 C CA . LEU A 1 194 ? 5.547 4.228 -5.419 1.00 91.88 194 LEU A CA 1
ATOM 1524 C C . LEU A 1 194 ? 6.928 3.581 -5.523 1.00 91.88 194 LEU A C 1
ATOM 1526 O O . LEU A 1 194 ? 7.246 2.636 -4.802 1.00 91.88 194 LEU A O 1
ATOM 1530 N N . VAL A 1 195 ? 7.741 4.114 -6.428 1.00 86.06 195 VAL A N 1
ATOM 1531 C CA . VAL A 1 195 ? 9.086 3.622 -6.736 1.00 86.06 195 VAL A CA 1
ATOM 1532 C C . VAL A 1 195 ? 10.104 4.423 -5.916 1.00 86.06 195 VAL A C 1
ATOM 1534 O O . VAL A 1 195 ? 10.039 5.653 -5.881 1.00 86.06 195 VAL A O 1
ATOM 1537 N N . SER A 1 196 ? 11.040 3.748 -5.243 1.00 81.69 196 SER A N 1
ATOM 1538 C CA . SER A 1 196 ? 12.160 4.415 -4.559 1.00 81.69 196 SER A CA 1
ATOM 1539 C C . SER A 1 196 ? 13.179 4.958 -5.567 1.00 81.69 196 SER A C 1
ATOM 1541 O O . SER A 1 196 ? 13.285 4.441 -6.679 1.00 81.69 196 SER A O 1
ATOM 1543 N N . VAL A 1 197 ? 13.982 5.953 -5.173 1.00 83.38 197 VAL A N 1
ATOM 1544 C CA . VAL A 1 197 ? 15.072 6.466 -6.026 1.00 83.38 197 VAL A CA 1
ATOM 1545 C C . VAL A 1 197 ? 16.036 5.339 -6.411 1.00 83.38 197 VAL A C 1
ATOM 1547 O O . VAL A 1 197 ? 16.326 5.177 -7.587 1.00 83.38 197 VAL A O 1
ATOM 1550 N N . GLU A 1 198 ? 16.415 4.478 -5.463 1.00 83.06 198 GLU A N 1
ATOM 1551 C CA . GLU A 1 198 ? 17.289 3.320 -5.709 1.00 83.06 198 GLU A CA 1
ATOM 1552 C C . GLU A 1 198 ? 16.699 2.334 -6.731 1.00 83.06 198 GLU A C 1
ATOM 1554 O O . GLU A 1 198 ? 17.388 1.867 -7.638 1.00 83.06 198 GLU A O 1
ATOM 1559 N N . SER A 1 199 ? 15.402 2.022 -6.625 1.00 79.00 199 SER A N 1
ATOM 1560 C CA . SER A 1 199 ? 14.747 1.110 -7.573 1.00 79.00 199 SER A CA 1
ATOM 1561 C C . SER A 1 199 ? 14.568 1.740 -8.956 1.00 79.00 199 SER A C 1
ATOM 1563 O O . SER A 1 199 ? 14.610 1.027 -9.960 1.00 79.00 199 SER A O 1
ATOM 1565 N N . LEU A 1 200 ? 14.421 3.065 -9.037 1.00 84.12 200 LEU A N 1
ATOM 1566 C CA . LEU A 1 200 ? 14.441 3.791 -10.302 1.00 84.12 200 LEU A CA 1
ATOM 1567 C C . LEU A 1 200 ? 15.848 3.808 -10.915 1.00 84.12 200 LEU A C 1
ATOM 1569 O O . LEU A 1 200 ? 15.988 3.497 -12.094 1.00 84.12 200 LEU A O 1
ATOM 1573 N N . GLU A 1 201 ? 16.885 4.101 -10.131 1.00 86.06 201 GLU A N 1
ATOM 1574 C CA . GLU A 1 201 ? 18.286 4.062 -10.570 1.00 86.06 201 GLU A CA 1
ATOM 1575 C C . GLU A 1 201 ? 18.662 2.677 -11.102 1.00 86.06 201 GLU A C 1
ATOM 1577 O O . GLU A 1 201 ? 19.225 2.563 -12.192 1.00 86.06 201 GLU A O 1
ATOM 1582 N N . ALA A 1 202 ? 18.264 1.610 -10.404 1.00 84.88 202 ALA A N 1
ATOM 1583 C CA . ALA A 1 202 ? 18.444 0.242 -10.876 1.00 84.88 202 ALA A CA 1
ATOM 1584 C C . ALA A 1 202 ? 17.709 -0.012 -12.206 1.00 84.88 202 ALA A C 1
ATOM 1586 O O . ALA A 1 202 ? 18.292 -0.592 -13.122 1.00 84.88 202 ALA A O 1
ATOM 1587 N N . LYS A 1 203 ? 16.461 0.463 -12.358 1.00 83.19 203 LYS A N 1
ATOM 1588 C CA . LYS A 1 203 ? 15.683 0.354 -13.613 1.00 83.19 203 LYS A CA 1
ATOM 1589 C C . LYS A 1 203 ? 16.291 1.157 -14.774 1.00 83.19 203 LYS A C 1
ATOM 1591 O O . LYS A 1 203 ? 16.059 0.807 -15.930 1.00 83.19 203 LYS A O 1
ATOM 1596 N N . LEU A 1 204 ? 17.036 2.225 -14.491 1.00 87.88 204 LEU A N 1
ATOM 1597 C CA . LEU A 1 204 ? 17.691 3.064 -15.502 1.00 87.88 204 LEU A CA 1
ATOM 1598 C C . LEU A 1 204 ? 19.093 2.576 -15.882 1.00 87.88 204 LEU A C 1
ATOM 1600 O O . LEU A 1 204 ? 19.537 2.836 -16.996 1.00 87.88 204 LEU A O 1
ATOM 1604 N N . THR A 1 205 ? 19.790 1.879 -14.983 1.00 87.12 205 THR A N 1
ATOM 1605 C CA . THR A 1 205 ? 21.192 1.472 -15.184 1.00 87.12 205 THR A CA 1
ATOM 1606 C C . THR A 1 205 ? 21.354 -0.002 -15.543 1.00 87.12 205 THR A C 1
ATOM 1608 O O . THR A 1 205 ? 22.235 -0.341 -16.335 1.00 87.12 205 THR A O 1
ATOM 1611 N N . ASN A 1 206 ? 20.499 -0.890 -15.026 1.00 90.94 206 ASN A N 1
ATOM 1612 C CA . ASN A 1 206 ? 20.562 -2.322 -15.313 1.00 90.94 206 ASN A CA 1
ATOM 1613 C C . ASN A 1 206 ? 19.844 -2.656 -16.629 1.00 90.94 206 ASN A C 1
ATOM 1615 O O . ASN A 1 206 ? 18.759 -3.242 -16.660 1.00 90.94 206 ASN A O 1
ATOM 1619 N N . LEU A 1 207 ? 20.445 -2.213 -17.730 1.00 93.44 207 LEU A N 1
ATOM 1620 C CA . LEU A 1 207 ? 19.877 -2.312 -19.066 1.00 93.44 207 LEU A CA 1
ATOM 1621 C C . LEU A 1 207 ? 20.273 -3.620 -19.751 1.00 93.44 207 LEU A C 1
ATOM 1623 O O . LEU A 1 207 ? 21.439 -4.019 -19.771 1.00 93.44 207 LEU A O 1
ATOM 1627 N N . THR A 1 208 ? 19.297 -4.266 -20.389 1.00 95.44 208 THR A N 1
ATOM 1628 C CA . THR A 1 208 ? 19.563 -5.408 -21.269 1.00 95.44 208 THR A CA 1
ATOM 1629 C C . THR A 1 208 ? 19.985 -4.894 -22.641 1.00 95.44 208 THR A C 1
ATOM 1631 O O . THR A 1 208 ? 19.215 -4.218 -23.327 1.00 95.44 208 THR A O 1
ATOM 1634 N N . TRP A 1 209 ? 21.218 -5.197 -23.039 1.00 96.69 209 TRP A N 1
ATOM 1635 C CA . TRP A 1 209 ? 21.758 -4.817 -24.341 1.00 96.69 209 TRP A CA 1
ATOM 1636 C C . TRP A 1 209 ? 21.459 -5.875 -25.401 1.00 96.69 209 TRP A C 1
ATOM 1638 O O . TRP A 1 209 ? 21.617 -7.073 -25.173 1.00 96.69 209 TRP A O 1
ATOM 1648 N N . HIS A 1 210 ? 21.077 -5.411 -26.586 1.00 98.00 210 HIS A N 1
ATOM 1649 C CA . HIS A 1 210 ? 20.805 -6.232 -27.758 1.00 98.00 210 HIS A CA 1
ATOM 1650 C C . HIS A 1 210 ? 21.779 -5.893 -28.883 1.00 98.00 210 HIS A C 1
ATOM 1652 O O . HIS A 1 210 ? 22.247 -4.761 -28.992 1.00 98.00 210 HIS A O 1
ATOM 1658 N N . PHE A 1 211 ? 22.053 -6.865 -29.749 1.00 98.06 211 PHE A N 1
ATOM 1659 C CA . PHE A 1 211 ? 22.926 -6.689 -30.908 1.00 98.06 211 PHE A CA 1
ATOM 1660 C C . PHE A 1 211 ? 22.071 -6.648 -32.181 1.00 98.06 211 PHE A C 1
ATOM 1662 O O . PHE A 1 211 ? 21.286 -7.573 -32.406 1.00 98.06 211 PHE A O 1
ATOM 1669 N N . PRO A 1 212 ? 22.173 -5.596 -33.012 1.00 97.94 212 PRO A N 1
ATOM 1670 C CA . PRO A 1 212 ? 21.433 -5.527 -34.256 1.00 97.94 212 PRO A CA 1
ATOM 1671 C C . PRO A 1 212 ? 22.006 -6.518 -35.272 1.00 97.94 212 PRO A C 1
ATOM 1673 O O . PRO A 1 212 ? 23.202 -6.816 -35.283 1.00 97.94 212 PRO A O 1
ATOM 1676 N N . THR A 1 213 ? 21.151 -7.000 -36.171 1.00 98.19 213 THR A N 1
ATOM 1677 C CA . THR A 1 213 ? 21.617 -7.740 -37.349 1.00 98.19 213 THR A CA 1
ATOM 1678 C C . THR A 1 213 ? 22.195 -6.744 -38.346 1.00 98.19 213 THR A C 1
ATOM 1680 O O . THR A 1 213 ? 21.467 -5.892 -38.858 1.00 98.19 213 THR A O 1
ATOM 1683 N N . LEU A 1 214 ? 23.502 -6.837 -38.591 1.00 98.50 214 LEU A N 1
ATOM 1684 C CA . LEU A 1 214 ? 24.189 -5.979 -39.549 1.00 98.50 214 LEU A CA 1
ATOM 1685 C C . LEU A 1 214 ? 23.870 -6.418 -40.983 1.00 98.50 214 LEU A C 1
ATOM 1687 O O . LEU A 1 214 ? 23.802 -7.608 -41.290 1.00 98.50 214 LEU A O 1
ATOM 1691 N N . LEU A 1 215 ? 23.649 -5.436 -41.848 1.00 98.50 215 LEU A N 1
ATOM 1692 C CA . LEU A 1 215 ? 23.256 -5.585 -43.245 1.00 98.50 215 LEU A CA 1
ATOM 1693 C C . LEU A 1 215 ? 24.331 -4.984 -44.153 1.00 98.50 215 LEU A C 1
ATOM 1695 O O . LEU A 1 215 ? 25.248 -4.319 -43.684 1.00 98.50 215 LEU A O 1
ATOM 1699 N N . ASN A 1 216 ? 24.210 -5.189 -45.466 1.00 98.12 216 ASN A N 1
ATOM 1700 C CA . ASN A 1 216 ? 25.033 -4.502 -46.471 1.00 98.12 216 ASN A CA 1
ATOM 1701 C C . ASN A 1 216 ? 26.550 -4.586 -46.206 1.00 98.12 216 ASN A C 1
ATOM 1703 O O . ASN A 1 216 ? 27.266 -3.590 -46.320 1.00 98.12 216 ASN A O 1
ATOM 1707 N N . GLU A 1 217 ? 27.007 -5.796 -45.858 1.00 98.25 217 GLU A N 1
ATOM 1708 C CA . GLU A 1 217 ? 28.415 -6.164 -45.613 1.00 98.25 217 GLU A CA 1
ATOM 1709 C C . GLU A 1 217 ? 29.052 -5.498 -44.382 1.00 98.25 217 GLU A C 1
ATOM 1711 O O . GLU A 1 217 ? 30.243 -5.681 -44.125 1.00 98.25 217 GLU A O 1
ATOM 1716 N N . TRP A 1 218 ? 28.271 -4.768 -43.582 1.00 98.44 218 TRP A N 1
ATOM 1717 C CA . TRP A 1 218 ? 28.747 -4.239 -42.313 1.00 98.44 218 TRP A CA 1
ATOM 1718 C C . TRP A 1 218 ? 29.053 -5.371 -41.333 1.00 98.44 218 TRP A C 1
ATOM 1720 O O . TRP A 1 218 ? 28.285 -6.319 -41.170 1.00 98.44 218 TRP A O 1
ATOM 1730 N N . VAL A 1 219 ? 30.177 -5.238 -40.637 1.00 98.25 219 VAL A N 1
ATOM 1731 C CA . VAL A 1 219 ? 30.581 -6.119 -39.537 1.00 98.25 219 VAL A CA 1
ATOM 1732 C C . VAL A 1 219 ? 30.877 -5.291 -38.294 1.00 98.25 219 VAL A C 1
ATOM 1734 O O . VAL A 1 219 ? 31.160 -4.099 -38.395 1.00 98.25 219 VAL A O 1
ATOM 1737 N N . ASN A 1 220 ? 30.834 -5.910 -37.114 1.00 98.25 220 ASN A N 1
ATOM 1738 C CA . ASN A 1 220 ? 31.323 -5.258 -35.899 1.00 98.25 220 ASN A CA 1
ATOM 1739 C C . ASN A 1 220 ? 32.821 -4.973 -36.044 1.00 98.25 220 ASN A C 1
ATOM 1741 O O . ASN A 1 220 ? 33.561 -5.838 -36.511 1.00 98.25 220 ASN A O 1
ATOM 1745 N N . TYR A 1 221 ? 33.259 -3.781 -35.636 1.00 97.31 221 TYR A N 1
ATOM 1746 C CA . TYR A 1 221 ? 34.667 -3.391 -35.736 1.00 97.31 221 TYR A CA 1
ATOM 1747 C C . TYR A 1 221 ? 35.569 -4.278 -34.862 1.00 97.31 221 TYR A C 1
ATOM 1749 O O . TYR A 1 221 ? 36.593 -4.774 -35.324 1.00 97.31 221 TYR A O 1
ATOM 1757 N N . ALA A 1 222 ? 35.163 -4.510 -33.611 1.00 96.00 222 ALA A N 1
ATOM 1758 C CA . ALA A 1 222 ? 35.839 -5.403 -32.677 1.00 96.00 222 ALA A CA 1
ATOM 1759 C C . ALA A 1 222 ? 34.835 -6.038 -31.705 1.00 96.00 222 ALA A C 1
ATOM 1761 O O . ALA A 1 222 ? 33.729 -5.528 -31.509 1.00 96.00 222 ALA A O 1
ATOM 1762 N N . ASP A 1 223 ? 35.229 -7.133 -31.049 1.00 93.81 223 ASP A N 1
ATOM 1763 C CA . ASP A 1 223 ? 34.371 -7.799 -30.063 1.00 93.81 223 ASP A CA 1
ATOM 1764 C C . ASP A 1 223 ? 34.071 -6.925 -28.836 1.00 93.81 223 ASP A C 1
ATOM 1766 O O . ASP A 1 223 ? 32.979 -7.011 -28.274 1.00 93.81 223 ASP A O 1
ATOM 1770 N N . SER A 1 224 ? 35.003 -6.050 -28.447 1.00 94.25 224 SER A N 1
ATOM 1771 C CA . SER A 1 224 ? 34.848 -5.117 -27.324 1.00 94.25 224 SER A CA 1
ATOM 1772 C C . SER A 1 224 ? 33.962 -3.907 -27.639 1.00 94.25 224 SER A C 1
ATOM 1774 O O . SER A 1 224 ? 33.520 -3.226 -26.718 1.00 94.25 224 SER A O 1
ATOM 1776 N N . THR A 1 225 ? 33.685 -3.635 -28.918 1.00 95.12 225 THR A N 1
ATOM 1777 C CA . THR A 1 225 ? 32.931 -2.458 -29.378 1.00 95.12 225 THR A CA 1
ATOM 1778 C C . THR A 1 225 ? 31.788 -2.835 -30.314 1.00 95.12 225 THR A C 1
ATOM 1780 O O . THR A 1 225 ? 31.435 -2.064 -31.204 1.00 95.12 225 THR A O 1
ATOM 1783 N N . LYS A 1 226 ? 31.187 -4.018 -30.136 1.00 97.56 226 LYS A N 1
ATOM 1784 C CA . LYS A 1 226 ? 30.045 -4.442 -30.958 1.00 97.56 226 LYS A CA 1
ATOM 1785 C C . LYS A 1 226 ? 28.948 -3.388 -30.953 1.00 97.56 226 LYS A C 1
ATOM 1787 O O . LYS A 1 226 ? 28.587 -2.879 -29.892 1.00 97.56 226 LYS A O 1
ATOM 1792 N N . ALA A 1 227 ? 28.400 -3.114 -32.134 1.00 98.12 227 ALA A N 1
ATOM 1793 C CA . ALA A 1 227 ? 27.197 -2.318 -32.258 1.00 98.12 227 ALA A CA 1
ATOM 1794 C C . ALA A 1 227 ? 26.106 -2.955 -31.400 1.00 98.12 227 ALA A C 1
ATOM 1796 O O . ALA A 1 227 ? 25.830 -4.151 -31.513 1.00 98.12 227 ALA A O 1
ATOM 1797 N N . ARG A 1 228 ? 25.513 -2.166 -30.515 1.00 98.44 228 ARG A N 1
ATOM 1798 C CA . ARG A 1 228 ? 24.483 -2.624 -29.595 1.00 98.44 228 ARG A CA 1
ATOM 1799 C C . ARG A 1 228 ? 23.494 -1.514 -29.309 1.00 98.44 228 ARG A C 1
ATOM 1801 O O . ARG A 1 228 ? 23.812 -0.332 -29.429 1.00 98.44 228 ARG A O 1
ATOM 1808 N N . TYR A 1 229 ? 22.288 -1.911 -28.939 1.00 98.50 229 TYR A N 1
ATOM 1809 C CA . TYR A 1 229 ? 21.235 -0.991 -28.557 1.00 98.50 229 TYR A CA 1
ATOM 1810 C C . TYR A 1 229 ? 20.490 -1.483 -27.323 1.00 98.50 229 TYR A C 1
ATOM 1812 O O . TYR A 1 229 ? 20.416 -2.680 -27.042 1.00 98.50 229 TYR A O 1
ATOM 1820 N N . THR A 1 230 ? 19.919 -0.547 -26.583 1.00 97.94 230 THR A N 1
ATOM 1821 C CA . THR A 1 230 ? 19.044 -0.830 -25.446 1.00 97.94 230 THR A CA 1
ATOM 1822 C C . THR A 1 230 ? 18.001 0.272 -25.308 1.00 97.94 230 THR A C 1
ATOM 1824 O O . THR A 1 230 ? 18.067 1.275 -26.017 1.00 97.94 230 THR A O 1
ATOM 1827 N N . LYS A 1 231 ? 17.020 0.081 -24.428 1.00 96.31 231 LYS A N 1
ATOM 1828 C CA . LYS A 1 231 ? 15.999 1.075 -24.107 1.00 96.31 231 LYS A CA 1
ATOM 1829 C C . LYS A 1 231 ? 15.787 1.116 -22.600 1.00 96.31 231 LYS A C 1
ATOM 1831 O O . LYS A 1 231 ? 15.544 0.074 -21.998 1.00 96.31 231 LYS A O 1
ATOM 1836 N N . ASP A 1 232 ? 15.870 2.305 -22.017 1.00 94.06 232 ASP A N 1
ATOM 1837 C CA . ASP A 1 232 ? 15.640 2.502 -20.587 1.00 94.06 232 ASP A CA 1
ATOM 1838 C C . ASP A 1 232 ? 14.144 2.552 -20.226 1.00 94.06 232 ASP A C 1
ATOM 1840 O O . ASP A 1 232 ? 13.258 2.598 -21.088 1.00 94.06 232 ASP A O 1
ATOM 1844 N N . ALA A 1 233 ? 13.858 2.579 -18.923 1.00 90.06 233 ALA A N 1
ATOM 1845 C CA . ALA A 1 233 ? 12.498 2.669 -18.391 1.00 90.06 233 ALA A CA 1
ATOM 1846 C C . ALA A 1 233 ? 11.753 3.962 -18.783 1.00 90.06 233 ALA A C 1
ATOM 1848 O O . ALA A 1 233 ? 10.528 4.010 -18.708 1.00 90.06 233 ALA A O 1
ATOM 1849 N N . THR A 1 234 ? 12.464 5.004 -19.226 1.00 90.56 234 THR A N 1
ATOM 1850 C CA . THR A 1 234 ? 11.870 6.258 -19.721 1.00 90.56 234 THR A CA 1
ATOM 1851 C C . THR A 1 234 ? 11.592 6.231 -21.226 1.00 90.56 234 THR A C 1
ATOM 1853 O O . THR A 1 234 ? 11.149 7.237 -21.790 1.00 90.56 234 THR A O 1
ATOM 1856 N N . GLY A 1 235 ? 11.893 5.118 -21.900 1.00 93.44 235 GLY A N 1
ATOM 1857 C CA . GLY A 1 235 ? 11.764 4.973 -23.345 1.00 93.44 235 GLY A CA 1
ATOM 1858 C C . GLY A 1 235 ? 12.904 5.607 -24.146 1.00 93.44 235 GLY A C 1
ATOM 1859 O O . GLY A 1 235 ? 12.752 5.790 -25.352 1.00 93.44 235 GLY A O 1
ATOM 1860 N N . THR A 1 236 ? 14.030 5.961 -23.520 1.00 96.38 236 THR A N 1
ATOM 1861 C CA . THR A 1 236 ? 15.223 6.424 -24.242 1.00 96.38 236 THR A CA 1
ATOM 1862 C C . THR A 1 236 ? 15.966 5.223 -24.804 1.00 96.38 236 THR A C 1
ATOM 1864 O O . THR A 1 236 ? 16.357 4.325 -24.061 1.00 96.38 236 THR A O 1
ATOM 1867 N N . VAL A 1 237 ? 16.161 5.203 -26.116 1.00 97.94 237 VAL A N 1
ATOM 1868 C CA . VAL A 1 237 ? 16.995 4.227 -26.811 1.00 97.94 237 VAL A CA 1
ATOM 1869 C C . VAL A 1 237 ? 18.419 4.742 -26.838 1.00 97.94 237 VAL A C 1
ATOM 1871 O O . VAL A 1 237 ? 18.644 5.894 -27.202 1.00 97.94 237 VAL A O 1
ATOM 1874 N N . PHE A 1 238 ? 19.368 3.879 -26.499 1.00 97.94 238 PHE A N 1
ATOM 1875 C CA . PHE A 1 238 ? 20.798 4.129 -26.645 1.00 97.94 238 PHE A CA 1
ATOM 1876 C C . PHE A 1 238 ? 21.340 3.205 -27.724 1.00 97.94 238 PHE A C 1
ATOM 1878 O O . PHE A 1 238 ? 21.011 2.018 -27.726 1.00 97.94 238 PHE A O 1
ATOM 1885 N N . VAL A 1 239 ? 22.156 3.741 -28.629 1.00 98.38 239 VAL A N 1
ATOM 1886 C CA . VAL A 1 239 ? 22.866 2.972 -29.652 1.00 98.38 239 VAL A CA 1
ATOM 1887 C C . VAL A 1 239 ? 24.342 3.328 -29.587 1.00 98.38 239 VAL A C 1
ATOM 1889 O O . VAL A 1 239 ? 24.719 4.493 -29.729 1.00 98.38 239 VAL A O 1
ATOM 1892 N N . GLU A 1 240 ? 25.178 2.316 -29.391 1.00 97.81 240 GLU A N 1
ATOM 1893 C CA . GLU A 1 240 ? 26.620 2.481 -29.228 1.00 97.81 240 GLU A CA 1
ATOM 1894 C C . GLU A 1 240 ? 27.409 1.337 -29.868 1.00 97.81 240 GLU A C 1
ATOM 1896 O O . GLU A 1 240 ? 26.836 0.363 -30.358 1.00 97.81 240 GLU A O 1
ATOM 1901 N N . GLY A 1 241 ? 28.733 1.474 -29.877 1.00 98.12 241 GLY A N 1
ATOM 1902 C CA . GLY A 1 241 ? 29.661 0.536 -30.504 1.00 98.12 241 GLY A CA 1
ATOM 1903 C C . GLY A 1 241 ? 30.204 1.071 -31.824 1.00 98.12 241 GLY A C 1
ATOM 1904 O O . GLY A 1 241 ? 30.154 2.270 -32.090 1.00 98.12 241 GLY A O 1
ATOM 1905 N N . ALA A 1 242 ? 30.763 0.192 -32.646 1.00 98.25 242 ALA A N 1
ATOM 1906 C CA . ALA A 1 242 ? 31.354 0.554 -33.923 1.00 98.25 242 ALA A CA 1
ATOM 1907 C C . ALA A 1 242 ? 31.259 -0.579 -34.948 1.00 98.25 242 ALA A C 1
ATOM 1909 O O . ALA A 1 242 ? 31.319 -1.767 -34.614 1.00 98.25 242 ALA A O 1
ATOM 1910 N N . ILE A 1 243 ? 31.155 -0.194 -36.218 1.00 98.50 243 ILE A N 1
ATOM 1911 C CA . ILE A 1 243 ? 31.099 -1.108 -37.363 1.00 98.50 243 ILE A CA 1
ATOM 1912 C C . ILE A 1 243 ? 32.147 -0.755 -38.418 1.00 98.50 243 ILE A C 1
ATOM 1914 O O . ILE A 1 243 ? 32.704 0.344 -38.411 1.00 98.50 243 ILE A O 1
ATOM 1918 N N . ALA A 1 244 ? 32.410 -1.699 -39.321 1.00 98.25 244 ALA A N 1
ATOM 1919 C CA . ALA A 1 244 ? 33.389 -1.570 -40.394 1.00 98.25 244 ALA A CA 1
ATOM 1920 C C . ALA A 1 244 ? 32.980 -2.319 -41.676 1.00 98.25 244 ALA A C 1
ATOM 1922 O O . ALA A 1 244 ? 32.035 -3.114 -41.671 1.00 98.25 244 ALA A O 1
ATOM 1923 N N . LYS A 1 245 ? 33.746 -2.092 -42.750 1.00 97.38 245 LYS A N 1
ATOM 1924 C CA . LYS A 1 245 ? 33.750 -2.776 -44.061 1.00 97.38 245 LYS A CA 1
ATOM 1925 C C . LYS A 1 245 ? 32.521 -2.602 -44.952 1.00 97.38 245 LYS A C 1
ATOM 1927 O O . LYS A 1 245 ? 32.638 -2.799 -46.158 1.00 97.38 245 LYS A O 1
ATOM 1932 N N . GLY A 1 246 ? 31.366 -2.248 -44.401 1.00 96.88 246 GLY A N 1
ATOM 1933 C CA . GLY A 1 246 ? 30.127 -2.217 -45.171 1.00 96.88 246 GLY A CA 1
ATOM 1934 C C . GLY A 1 246 ? 30.012 -1.044 -46.141 1.00 96.88 246 GLY A C 1
ATOM 1935 O O . GLY A 1 246 ? 30.874 -0.163 -46.227 1.00 96.88 246 GLY A O 1
ATOM 1936 N N . LYS A 1 247 ? 28.918 -1.050 -46.902 1.00 97.12 247 LYS A N 1
ATOM 1937 C CA . LYS A 1 247 ? 28.640 -0.046 -47.937 1.00 97.12 247 LYS A CA 1
ATOM 1938 C C . LYS A 1 247 ? 28.090 1.241 -47.324 1.00 97.12 247 LYS A C 1
ATOM 1940 O O . LYS A 1 247 ? 27.147 1.205 -46.533 1.00 97.12 247 LYS A O 1
ATOM 1945 N N . ILE A 1 248 ? 28.665 2.370 -47.733 1.00 97.38 248 ILE A N 1
ATOM 1946 C CA . ILE A 1 248 ? 28.210 3.724 -47.390 1.00 97.38 248 ILE A CA 1
ATOM 1947 C C . ILE A 1 248 ? 27.397 4.274 -48.557 1.00 97.38 248 ILE A C 1
ATOM 1949 O O . ILE A 1 248 ? 27.805 4.158 -49.713 1.00 97.38 248 ILE A O 1
ATOM 1953 N N . GLY A 1 249 ? 26.259 4.886 -48.251 1.00 95.19 249 GLY A N 1
ATOM 1954 C CA . GLY A 1 249 ? 25.411 5.529 -49.243 1.00 95.19 249 GLY A CA 1
ATOM 1955 C C . GLY A 1 249 ? 23.974 5.691 -48.772 1.00 95.19 249 GLY A C 1
ATOM 1956 O O . GLY A 1 249 ? 23.505 5.024 -47.850 1.00 95.19 249 GLY A O 1
ATOM 1957 N N . PHE A 1 250 ? 23.255 6.594 -49.432 1.00 95.19 250 PHE A N 1
ATOM 1958 C CA . PHE A 1 250 ? 21.844 6.835 -49.149 1.00 95.19 250 PHE A CA 1
ATOM 1959 C C . PHE A 1 250 ? 21.008 5.575 -49.382 1.00 95.19 250 PHE A C 1
ATOM 1961 O O . PHE A 1 250 ? 21.224 4.848 -50.348 1.00 95.19 250 PHE A O 1
ATOM 1968 N N . ASN A 1 251 ? 20.019 5.350 -48.514 1.00 94.06 251 ASN A N 1
ATOM 1969 C CA . ASN A 1 251 ? 19.101 4.205 -48.563 1.00 94.06 251 ASN A CA 1
ATOM 1970 C C . ASN A 1 251 ? 19.770 2.819 -48.442 1.00 94.06 251 ASN A C 1
ATOM 1972 O O . ASN A 1 251 ? 19.144 1.811 -48.762 1.00 94.06 251 ASN A O 1
ATOM 1976 N N . ILE A 1 252 ? 21.011 2.750 -47.945 1.00 97.31 252 ILE A N 1
ATOM 1977 C CA . ILE A 1 252 ? 21.737 1.500 -47.686 1.00 97.31 252 ILE A CA 1
ATOM 1978 C C . ILE A 1 252 ? 21.879 1.328 -46.162 1.00 97.31 252 ILE A C 1
ATOM 1980 O O . ILE A 1 252 ? 22.819 1.856 -45.564 1.00 97.31 252 ILE A O 1
ATOM 1984 N N . PRO A 1 253 ? 20.937 0.647 -45.482 1.00 98.00 253 PRO A N 1
ATOM 1985 C CA . PRO A 1 253 ? 20.975 0.525 -44.026 1.00 98.00 253 PRO A CA 1
ATOM 1986 C C . PRO A 1 253 ? 22.161 -0.320 -43.556 1.00 98.00 253 PRO A C 1
ATOM 1988 O O . PRO A 1 253 ? 22.379 -1.424 -44.047 1.00 98.00 253 PRO A O 1
ATOM 1991 N N . ALA A 1 254 ? 22.889 0.155 -42.551 1.00 98.38 254 ALA A N 1
ATOM 1992 C CA . ALA A 1 254 ? 23.840 -0.673 -41.820 1.00 98.38 254 ALA A CA 1
ATOM 1993 C C . ALA A 1 254 ? 23.124 -1.712 -40.949 1.00 98.38 254 ALA A C 1
ATOM 1995 O O . ALA A 1 254 ? 23.599 -2.833 -40.808 1.00 98.38 254 ALA A O 1
ATOM 1996 N N . PHE A 1 255 ? 21.970 -1.350 -40.387 1.00 98.69 255 PHE A N 1
ATOM 1997 C CA . PHE A 1 255 ? 21.044 -2.245 -39.697 1.00 98.69 255 PHE A CA 1
ATOM 1998 C C . PHE A 1 255 ? 19.678 -1.567 -39.533 1.00 98.69 255 PHE A C 1
ATOM 2000 O O . PHE A 1 255 ? 19.508 -0.384 -39.849 1.00 98.69 255 PHE A O 1
ATOM 2007 N N . VAL A 1 256 ? 18.704 -2.324 -39.024 1.00 98.44 256 VAL A N 1
ATOM 2008 C CA . VAL A 1 256 ? 17.344 -1.843 -38.753 1.00 98.44 256 VAL A CA 1
ATOM 2009 C C . VAL A 1 256 ? 16.994 -2.077 -37.288 1.00 98.44 256 VAL A C 1
ATOM 2011 O O . VAL A 1 256 ? 17.106 -3.196 -36.787 1.00 98.44 256 VAL A O 1
ATOM 2014 N N . LEU A 1 257 ? 16.550 -1.028 -36.601 1.00 98.38 257 LEU A N 1
ATOM 2015 C CA . LEU A 1 257 ? 16.046 -1.124 -35.236 1.00 98.38 257 LEU A CA 1
ATOM 2016 C C . LEU A 1 257 ? 14.640 -1.753 -35.213 1.00 98.38 257 LEU A C 1
ATOM 2018 O O . LEU A 1 257 ? 13.764 -1.377 -36.009 1.00 98.38 257 LEU A O 1
ATOM 2022 N N . PRO A 1 258 ? 14.384 -2.703 -34.296 1.00 97.88 258 PRO A N 1
ATOM 2023 C CA . PRO A 1 258 ? 13.080 -3.346 -34.192 1.00 97.88 258 PRO A CA 1
ATOM 2024 C C . PRO A 1 258 ? 11.998 -2.366 -33.722 1.00 97.88 258 PRO A C 1
ATOM 2026 O O . PRO A 1 258 ? 12.278 -1.345 -33.089 1.00 97.88 258 PRO A O 1
ATOM 2029 N N . LYS A 1 259 ? 10.732 -2.694 -34.012 1.00 96.06 259 LYS A N 1
ATOM 2030 C CA . LYS A 1 259 ? 9.570 -1.942 -33.510 1.00 96.06 259 LYS A CA 1
ATOM 2031 C C . LYS A 1 259 ? 9.650 -1.820 -31.978 1.00 96.06 259 LYS A C 1
ATOM 2033 O O . LYS A 1 259 ? 9.997 -2.784 -31.303 1.00 96.06 259 LYS A O 1
ATOM 2038 N N . GLY A 1 260 ? 9.360 -0.633 -31.444 1.00 95.81 260 GLY A N 1
ATOM 2039 C CA . GLY A 1 260 ? 9.549 -0.300 -30.030 1.00 95.81 260 GLY A CA 1
ATOM 2040 C C . GLY A 1 260 ? 10.937 0.255 -29.680 1.00 95.81 260 GLY A C 1
ATOM 2041 O O . GLY A 1 260 ? 11.129 0.683 -28.544 1.00 95.81 260 GLY A O 1
ATOM 2042 N N . TYR A 1 261 ? 11.888 0.272 -30.622 1.00 97.94 261 TYR A N 1
ATOM 2043 C CA . TYR A 1 261 ? 13.204 0.921 -30.495 1.00 97.94 261 TYR A CA 1
ATOM 2044 C C . TYR A 1 261 ? 13.430 1.982 -31.586 1.00 97.94 261 TYR A C 1
ATOM 2046 O O . TYR A 1 261 ? 14.563 2.367 -31.854 1.00 97.94 261 TYR A O 1
ATOM 2054 N N . ARG A 1 262 ? 12.366 2.435 -32.258 1.00 97.75 262 ARG A N 1
ATOM 2055 C CA . ARG A 1 262 ? 12.437 3.361 -33.400 1.00 97.75 262 ARG A CA 1
ATOM 2056 C C . ARG A 1 262 ? 12.141 4.795 -32.965 1.00 97.75 262 ARG A C 1
ATOM 2058 O O . ARG A 1 262 ? 11.316 4.968 -32.067 1.00 97.75 262 ARG A O 1
ATOM 2065 N N . PRO A 1 263 ? 12.781 5.811 -33.565 1.00 97.31 263 PRO A N 1
ATOM 2066 C CA . PRO A 1 263 ? 12.538 7.198 -33.190 1.00 97.31 263 PRO A CA 1
ATOM 2067 C C . PRO A 1 263 ? 11.169 7.690 -33.675 1.00 97.31 263 PRO A C 1
ATOM 2069 O O . PRO A 1 263 ? 10.665 7.223 -34.694 1.00 97.31 263 PRO A O 1
ATOM 2072 N N . SER A 1 264 ? 10.608 8.689 -32.986 1.00 94.31 264 SER A N 1
ATOM 2073 C CA . SER A 1 264 ? 9.377 9.380 -33.413 1.00 94.31 264 SER A CA 1
ATOM 2074 C C . SER A 1 264 ? 9.549 10.224 -34.676 1.00 94.31 264 SER A C 1
ATOM 2076 O O . SER A 1 264 ? 8.590 10.451 -35.410 1.00 94.31 264 SER A O 1
ATOM 2078 N N . GLY A 1 265 ? 10.766 10.703 -34.924 1.00 96.50 265 GLY A N 1
ATOM 2079 C CA . GLY A 1 265 ? 11.124 11.507 -36.082 1.00 96.50 265 GLY A CA 1
ATOM 2080 C C . GLY A 1 265 ? 12.475 11.075 -36.626 1.00 96.50 265 GLY A C 1
ATOM 2081 O O . GLY A 1 265 ? 13.352 10.654 -35.871 1.00 96.50 265 GLY A O 1
ATOM 2082 N N . ALA A 1 266 ? 12.643 11.169 -37.942 1.00 96.69 266 ALA A N 1
ATOM 2083 C CA . ALA A 1 266 ? 13.939 10.920 -38.549 1.00 96.69 266 ALA A CA 1
ATOM 2084 C C . ALA A 1 266 ? 14.936 12.003 -38.117 1.00 96.69 266 ALA A C 1
ATOM 2086 O O . ALA A 1 266 ? 14.581 13.180 -38.037 1.00 96.69 266 ALA A O 1
ATOM 2087 N N . PHE A 1 267 ? 16.179 11.613 -37.857 1.00 97.75 267 PHE A N 1
ATOM 2088 C CA . PHE A 1 267 ? 17.234 12.545 -37.475 1.00 97.75 267 PHE A CA 1
ATOM 2089 C C . PHE A 1 267 ? 18.583 12.103 -38.033 1.00 97.75 267 PHE A C 1
ATOM 2091 O O . PHE A 1 267 ? 18.801 10.924 -38.328 1.00 97.75 267 PHE A O 1
ATOM 2098 N N . GLN A 1 268 ? 19.495 13.060 -38.168 1.00 97.31 268 GLN A N 1
ATOM 2099 C CA . GLN A 1 268 ? 20.887 12.791 -38.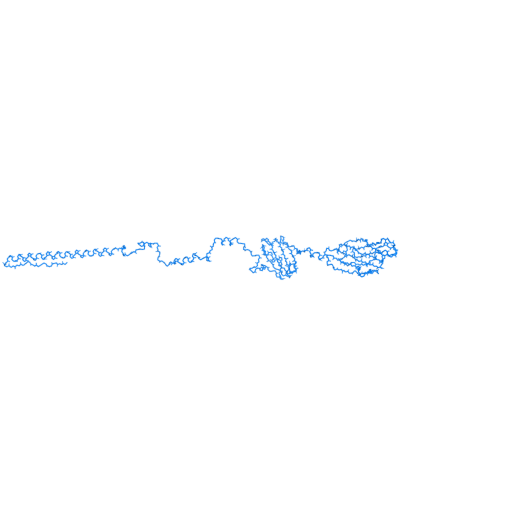492 1.00 97.31 268 GLN A CA 1
ATOM 2100 C C . GLN A 1 268 ? 21.753 12.826 -37.236 1.00 97.31 268 GLN A C 1
ATOM 2102 O O . GLN A 1 268 ? 21.513 13.598 -36.308 1.00 97.31 268 GLN A O 1
ATOM 2107 N N . PHE A 1 269 ? 22.798 12.010 -37.241 1.00 97.75 269 PHE A N 1
ATOM 2108 C CA . PHE A 1 269 ? 23.843 12.015 -36.229 1.00 97.75 269 PHE A CA 1
ATOM 2109 C C . PHE A 1 269 ? 25.207 12.074 -36.912 1.00 97.75 269 PHE A C 1
ATOM 2111 O O . PHE A 1 269 ? 25.412 11.455 -37.959 1.00 97.75 269 PHE A O 1
ATOM 2118 N N . VAL A 1 270 ? 26.134 12.820 -36.315 1.00 97.81 270 VAL A N 1
ATOM 2119 C CA . VAL A 1 270 ? 27.527 12.889 -36.760 1.00 97.81 270 VAL A CA 1
ATOM 2120 C C . VAL A 1 270 ? 28.393 12.175 -35.731 1.00 97.81 270 VAL A C 1
ATOM 2122 O O . VAL A 1 270 ? 28.388 12.547 -34.560 1.00 97.81 270 VAL A O 1
ATOM 2125 N N . GLY A 1 271 ? 29.116 11.146 -36.169 1.00 96.06 271 GLY A N 1
ATOM 2126 C CA . GLY A 1 271 ? 30.005 10.352 -35.322 1.00 96.06 271 GLY A CA 1
ATOM 2127 C C . GLY A 1 271 ? 31.453 10.374 -35.803 1.00 96.06 271 GLY A C 1
ATOM 2128 O O . GLY A 1 271 ? 31.786 11.015 -36.798 1.00 96.06 271 GLY A O 1
ATOM 2129 N N . VAL A 1 272 ? 32.323 9.655 -35.093 1.00 96.12 272 VAL A N 1
ATOM 2130 C CA . VAL A 1 272 ? 33.758 9.564 -35.400 1.00 96.12 272 VAL A CA 1
ATOM 2131 C C . VAL A 1 272 ? 33.998 8.450 -36.412 1.00 96.12 272 VAL A C 1
ATOM 2133 O O . VAL A 1 272 ? 33.432 7.359 -36.293 1.00 96.12 272 VAL A O 1
ATOM 2136 N N . ALA A 1 273 ? 34.857 8.719 -37.392 1.00 96.75 273 ALA A N 1
ATOM 2137 C CA . ALA A 1 273 ? 35.286 7.748 -38.389 1.00 96.75 273 ALA A CA 1
ATOM 2138 C C . ALA A 1 273 ? 36.799 7.472 -38.319 1.00 96.75 273 ALA A C 1
ATOM 2140 O O . ALA A 1 273 ? 37.550 8.203 -37.671 1.00 96.75 273 ALA A O 1
ATOM 2141 N N . SER A 1 274 ? 37.252 6.403 -38.982 1.00 94.06 274 SER A N 1
ATOM 2142 C CA . SER A 1 274 ? 38.677 6.042 -39.055 1.00 94.06 274 SER A CA 1
ATOM 2143 C C . SER A 1 274 ? 39.523 7.171 -39.638 1.00 94.06 274 SER A C 1
ATOM 2145 O O . SER A 1 274 ? 39.147 7.754 -40.651 1.00 94.06 274 SER A O 1
ATOM 2147 N N . GLN A 1 275 ? 40.710 7.412 -39.077 1.00 93.81 275 GLN A N 1
ATOM 2148 C CA . GLN A 1 275 ? 41.733 8.286 -39.670 1.00 93.81 275 GLN A CA 1
ATOM 2149 C C . GLN A 1 275 ? 42.711 7.532 -40.584 1.00 93.81 275 GLN A C 1
ATOM 2151 O O . GLN A 1 275 ? 43.662 8.129 -41.088 1.00 93.81 275 GLN A O 1
ATOM 2156 N N . LEU A 1 276 ? 42.520 6.223 -40.794 1.00 93.62 276 LEU A N 1
ATOM 2157 C CA . LEU A 1 276 ? 43.437 5.417 -41.595 1.00 93.62 276 LEU A CA 1
ATOM 2158 C C . LEU A 1 276 ? 43.570 6.009 -43.006 1.00 93.62 276 LEU A C 1
ATOM 2160 O O . LEU A 1 276 ? 42.576 6.215 -43.701 1.00 93.62 276 LEU A O 1
ATOM 2164 N N . GLY A 1 277 ? 44.800 6.296 -43.428 1.00 92.00 277 GLY A N 1
ATOM 2165 C CA . GLY A 1 277 ? 45.090 6.920 -44.724 1.00 92.00 277 GLY A CA 1
ATOM 2166 C C . GLY A 1 277 ? 44.875 8.439 -44.793 1.00 92.00 277 GLY A C 1
ATOM 2167 O O . GLY A 1 277 ? 45.182 9.026 -45.823 1.00 92.00 277 GLY A O 1
ATOM 2168 N N . MET A 1 278 ? 44.411 9.090 -43.718 1.00 89.00 278 MET A N 1
ATOM 2169 C CA . MET A 1 278 ? 44.125 10.532 -43.661 1.00 89.00 278 MET A CA 1
ATOM 2170 C C . MET A 1 278 ? 44.973 11.221 -42.579 1.00 89.00 278 MET A C 1
ATOM 2172 O O . MET A 1 278 ? 44.472 11.595 -41.515 1.00 89.00 278 MET A O 1
ATOM 2176 N N . SER A 1 279 ? 46.277 11.366 -42.846 1.00 86.31 279 SER A N 1
ATOM 2177 C CA . SER A 1 279 ? 47.306 11.898 -41.935 1.00 86.31 279 SER A CA 1
ATOM 2178 C C . SER A 1 279 ? 46.819 13.051 -41.043 1.00 86.31 279 SER A C 1
ATOM 2180 O O . SER A 1 279 ? 46.569 14.157 -41.521 1.00 86.31 279 SER A O 1
ATOM 2182 N N . ASN A 1 280 ? 46.712 12.785 -39.735 1.00 82.44 280 ASN A N 1
ATOM 2183 C CA . ASN A 1 280 ? 46.398 13.745 -38.665 1.00 82.44 280 ASN A CA 1
ATOM 2184 C C . ASN A 1 280 ? 45.126 14.593 -38.856 1.00 82.44 280 ASN A C 1
ATOM 2186 O O . ASN A 1 280 ? 44.967 15.615 -38.192 1.00 82.44 280 ASN A O 1
ATOM 2190 N N . THR A 1 281 ? 44.204 14.184 -39.727 1.00 88.19 281 THR A N 1
ATOM 2191 C CA . THR A 1 281 ? 42.956 14.921 -39.957 1.00 88.19 281 THR A CA 1
ATOM 2192 C C . THR A 1 281 ? 41.814 14.201 -39.242 1.00 88.19 281 THR A C 1
ATOM 2194 O O . THR A 1 281 ? 41.594 13.020 -39.529 1.00 88.19 281 THR A O 1
ATOM 2197 N N . PRO A 1 282 ? 41.092 14.832 -38.296 1.00 92.19 282 PRO A N 1
ATOM 2198 C CA . PRO A 1 282 ? 39.913 14.234 -37.670 1.00 92.19 282 PRO A CA 1
ATOM 2199 C C . PRO A 1 282 ? 38.889 13.811 -38.725 1.00 92.19 282 PRO A C 1
ATOM 2201 O O . PRO A 1 282 ? 38.558 14.598 -39.610 1.00 92.19 282 PRO A O 1
ATOM 2204 N N . GLN A 1 283 ? 38.412 12.570 -38.639 1.00 96.69 283 GLN A N 1
ATOM 2205 C CA . GLN A 1 283 ? 37.431 12.032 -39.578 1.00 96.69 283 GLN A CA 1
ATOM 2206 C C . GLN A 1 283 ? 36.087 11.832 -38.890 1.00 96.69 283 GLN A C 1
ATOM 2208 O O . GLN A 1 283 ? 36.016 11.416 -37.731 1.00 96.69 283 GLN A O 1
ATOM 2213 N N . TYR A 1 284 ? 35.020 12.122 -39.622 1.00 97.25 284 TYR A N 1
ATOM 2214 C CA . TYR A 1 284 ? 33.649 12.016 -39.157 1.00 97.25 284 TYR A CA 1
ATOM 2215 C C . TYR A 1 284 ? 32.780 11.324 -40.202 1.00 97.25 284 TYR A C 1
ATOM 2217 O O . TYR A 1 284 ? 33.071 11.329 -41.398 1.00 97.25 284 TYR A O 1
ATOM 2225 N N . HIS A 1 285 ? 31.680 10.741 -39.745 1.00 97.88 285 HIS A N 1
ATOM 2226 C CA . HIS A 1 285 ? 30.626 10.235 -40.617 1.00 97.88 285 HIS A CA 1
ATOM 2227 C C . HIS A 1 285 ? 29.307 10.908 -40.280 1.00 97.88 285 HIS A C 1
ATOM 2229 O O . HIS A 1 285 ? 29.104 11.366 -39.156 1.00 97.88 285 HIS A O 1
ATOM 2235 N N . ARG A 1 286 ? 28.414 10.960 -41.264 1.00 97.88 286 ARG A N 1
ATOM 2236 C CA . ARG A 1 286 ? 27.015 11.320 -41.067 1.00 97.88 286 ARG A CA 1
AT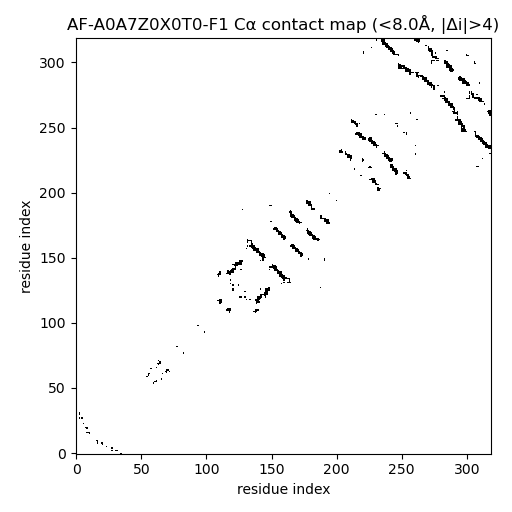OM 2237 C C . ARG A 1 286 ? 26.173 10.076 -41.280 1.00 97.88 286 ARG A C 1
ATOM 2239 O O . ARG A 1 286 ? 26.246 9.454 -42.343 1.00 97.88 286 ARG A O 1
ATOM 2246 N N . LEU A 1 287 ? 25.334 9.768 -40.303 1.00 97.88 287 LEU A N 1
ATOM 2247 C CA . LEU A 1 287 ? 24.289 8.766 -40.437 1.00 97.88 287 LEU A CA 1
ATOM 2248 C C . LEU A 1 287 ? 22.907 9.393 -40.316 1.00 97.88 287 LEU A C 1
ATOM 2250 O O . LEU A 1 287 ? 22.745 10.452 -39.707 1.00 97.88 287 LEU A O 1
ATOM 2254 N N . GLN A 1 288 ? 21.915 8.706 -40.867 1.00 98.25 288 GLN A N 1
ATOM 2255 C CA . GLN A 1 288 ? 20.505 8.995 -40.661 1.00 98.25 288 GLN A CA 1
ATOM 2256 C C . GLN A 1 288 ? 19.842 7.816 -39.954 1.00 98.25 288 GLN A C 1
ATOM 2258 O O . GLN A 1 288 ? 20.021 6.663 -40.352 1.00 98.25 288 GLN A O 1
ATOM 2263 N N . VAL A 1 289 ? 19.030 8.115 -38.943 1.00 98.25 289 VAL A N 1
ATOM 2264 C CA . VAL A 1 289 ? 18.090 7.166 -38.346 1.00 98.25 289 VAL A CA 1
ATOM 2265 C C . VAL A 1 289 ? 16.690 7.564 -38.786 1.00 98.25 289 VAL A C 1
ATOM 2267 O O . VAL A 1 289 ? 16.220 8.656 -38.479 1.00 98.25 289 VAL A O 1
ATOM 2270 N N . SER A 1 290 ? 16.034 6.695 -39.547 1.00 97.50 290 SER A N 1
ATOM 2271 C CA . SER A 1 290 ? 14.660 6.916 -40.020 1.00 97.50 290 SER A CA 1
ATOM 2272 C C . SER A 1 290 ? 13.614 6.414 -39.019 1.00 97.50 290 SER A C 1
ATOM 2274 O O . SER A 1 290 ? 13.911 5.580 -38.162 1.00 97.50 290 SER A O 1
ATOM 2276 N N . VAL A 1 291 ? 12.365 6.863 -39.178 1.00 97.50 291 VAL A N 1
ATOM 2277 C CA . VAL A 1 291 ? 11.210 6.407 -38.374 1.00 97.50 291 VAL A CA 1
ATOM 2278 C C . VAL A 1 291 ? 10.932 4.905 -38.512 1.00 97.50 291 VAL A C 1
ATOM 2280 O O . VAL A 1 291 ? 10.442 4.271 -37.582 1.00 97.50 291 VAL A O 1
ATOM 2283 N N . ASP A 1 292 ? 11.329 4.295 -39.631 1.00 97.12 292 ASP A N 1
ATOM 2284 C CA . ASP A 1 292 ? 11.222 2.847 -39.848 1.00 97.12 292 ASP A CA 1
ATOM 2285 C C . ASP A 1 292 ? 12.328 2.050 -39.138 1.00 97.12 292 ASP A C 1
ATOM 2287 O O . ASP A 1 292 ? 12.335 0.818 -39.165 1.00 97.12 292 ASP A O 1
ATOM 2291 N N . GLY A 1 293 ? 13.252 2.742 -38.466 1.00 97.56 293 GLY A N 1
ATOM 2292 C CA . GLY A 1 293 ? 14.368 2.156 -37.734 1.00 97.56 293 GLY A CA 1
ATOM 2293 C C . GLY A 1 293 ? 15.618 1.923 -38.577 1.00 97.56 293 GLY A C 1
ATOM 2294 O O . GLY A 1 293 ? 16.597 1.413 -38.038 1.00 97.56 293 GLY A O 1
ATOM 2295 N N . ASN A 1 294 ? 15.625 2.277 -39.868 1.00 98.38 294 ASN A N 1
ATOM 2296 C CA . ASN A 1 294 ? 16.833 2.151 -40.688 1.00 98.38 294 ASN A CA 1
ATOM 2297 C C . ASN A 1 294 ? 17.907 3.107 -40.172 1.00 98.38 294 ASN A C 1
ATOM 2299 O O . ASN A 1 294 ? 17.662 4.315 -40.122 1.00 98.38 294 ASN A O 1
ATOM 2303 N N . VAL A 1 295 ? 19.079 2.560 -39.846 1.00 98.50 295 VAL A N 1
ATOM 2304 C CA . VAL A 1 295 ? 20.296 3.314 -39.535 1.00 98.50 295 VAL A CA 1
ATOM 2305 C C . VAL A 1 295 ? 21.197 3.253 -40.760 1.00 98.50 295 VAL A C 1
ATOM 2307 O O . VAL A 1 295 ? 21.718 2.193 -41.097 1.00 98.50 295 VAL A O 1
ATOM 2310 N N . VAL A 1 296 ? 21.344 4.373 -41.461 1.00 98.56 296 VAL A N 1
ATOM 2311 C CA . VAL A 1 296 ? 22.033 4.473 -42.757 1.00 98.56 296 VAL A CA 1
ATOM 2312 C C . VAL A 1 296 ? 23.278 5.329 -42.594 1.00 98.56 296 VAL A C 1
ATOM 2314 O O . VAL A 1 296 ? 23.163 6.474 -42.170 1.00 98.56 296 VAL A O 1
ATOM 2317 N N . ILE A 1 297 ? 24.451 4.808 -42.962 1.00 98.44 297 ILE A N 1
ATOM 2318 C CA . ILE A 1 297 ? 25.674 5.618 -43.041 1.00 98.44 297 ILE A CA 1
ATOM 2319 C C . ILE A 1 297 ? 25.670 6.311 -44.402 1.00 98.44 297 ILE A C 1
ATOM 2321 O O . ILE A 1 297 ? 25.887 5.676 -45.432 1.00 98.44 297 ILE A O 1
ATOM 2325 N N . GLU A 1 298 ? 25.364 7.603 -44.417 1.00 97.44 298 GLU A N 1
ATOM 2326 C CA . GLU A 1 298 ? 25.140 8.346 -45.659 1.00 97.44 298 GLU A CA 1
ATOM 2327 C C . GLU A 1 298 ? 26.445 8.845 -46.276 1.00 97.44 298 GLU A C 1
ATOM 2329 O O . GLU A 1 298 ? 26.585 8.883 -47.498 1.00 97.44 298 GLU A O 1
ATOM 2334 N N . ASN A 1 299 ? 27.391 9.262 -45.433 1.00 97.12 299 ASN A N 1
ATOM 2335 C CA . ASN A 1 299 ? 28.653 9.847 -45.867 1.00 97.12 299 ASN A CA 1
ATOM 2336 C C . ASN A 1 299 ? 29.746 9.656 -44.804 1.00 97.12 299 ASN A C 1
ATOM 2338 O O . ASN A 1 299 ? 29.457 9.658 -43.607 1.00 97.12 299 ASN A O 1
ATOM 2342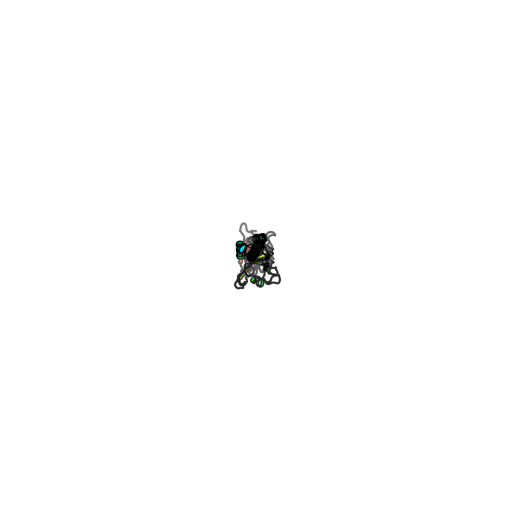 N N . CYS A 1 300 ? 30.997 9.547 -45.248 1.00 97.25 300 CYS A N 1
ATOM 2343 C CA . CYS A 1 300 ? 32.187 9.618 -44.408 1.00 97.25 300 CYS A CA 1
ATOM 2344 C C . CYS A 1 300 ? 33.192 10.607 -45.013 1.00 97.25 300 CYS A C 1
ATOM 2346 O O . CYS A 1 300 ? 33.411 10.601 -46.225 1.00 97.25 300 CYS A O 1
ATOM 2348 N N . SER A 1 301 ? 33.821 11.429 -44.170 1.00 96.88 301 SER A N 1
ATOM 2349 C CA . SER A 1 301 ? 34.831 12.401 -44.598 1.00 96.88 301 SER A CA 1
ATOM 2350 C C . SER A 1 301 ? 36.145 11.751 -45.046 1.00 96.88 301 SER A C 1
ATOM 2352 O O . SER A 1 301 ? 36.914 12.378 -45.774 1.00 96.88 301 SER A O 1
ATOM 2354 N N . ASN A 1 302 ? 36.419 10.510 -44.621 1.00 96.25 302 ASN A N 1
ATOM 2355 C CA . ASN A 1 302 ? 37.630 9.793 -45.010 1.00 96.25 302 ASN A CA 1
ATOM 2356 C C . ASN A 1 302 ? 37.482 9.275 -46.444 1.00 96.25 302 ASN A C 1
ATOM 2358 O O . ASN A 1 302 ? 36.771 8.308 -46.688 1.00 96.25 302 ASN A O 1
ATOM 2362 N N . THR A 1 303 ? 38.177 9.895 -47.394 1.00 93.69 303 THR A N 1
ATOM 2363 C CA . THR A 1 303 ? 38.088 9.547 -48.820 1.00 93.69 303 THR A CA 1
ATOM 2364 C C . THR A 1 303 ? 38.979 8.376 -49.237 1.00 93.69 303 THR A C 1
ATOM 2366 O O . THR A 1 303 ? 38.858 7.906 -50.365 1.00 93.69 303 THR A O 1
ATOM 2369 N N . VAL A 1 304 ? 39.861 7.896 -48.353 1.00 94.56 304 VAL A N 1
ATOM 2370 C CA . VAL A 1 304 ? 40.783 6.779 -48.625 1.00 94.56 304 VAL A CA 1
ATOM 2371 C C . VAL A 1 304 ? 40.227 5.472 -48.063 1.00 94.56 304 VAL A C 1
ATOM 2373 O O . VAL A 1 304 ? 40.174 4.468 -48.763 1.00 94.56 304 VAL A O 1
ATOM 2376 N N . ASN A 1 305 ? 39.777 5.500 -46.809 1.00 94.50 305 ASN A N 1
ATOM 2377 C CA . ASN A 1 305 ? 39.277 4.354 -46.054 1.00 94.50 305 ASN A CA 1
ATOM 2378 C C . ASN A 1 305 ? 37.954 4.705 -45.333 1.00 94.50 305 ASN A C 1
ATOM 2380 O O . ASN A 1 305 ? 37.908 4.772 -44.099 1.00 94.50 305 ASN A O 1
ATOM 2384 N N . PRO A 1 306 ? 36.866 4.968 -46.081 1.00 95.12 306 PRO A N 1
ATOM 2385 C CA . PRO A 1 306 ? 35.635 5.572 -45.555 1.00 95.12 306 PRO A CA 1
ATOM 2386 C C . PRO A 1 306 ? 34.879 4.699 -44.544 1.00 95.12 306 PRO A C 1
ATOM 2388 O O . PRO A 1 306 ? 34.083 5.214 -43.764 1.00 95.12 306 PRO A O 1
ATOM 2391 N N . ASN A 1 307 ? 35.103 3.388 -44.547 1.00 96.19 307 ASN A N 1
ATOM 2392 C CA . ASN A 1 307 ? 34.336 2.401 -43.789 1.00 96.19 307 ASN A CA 1
ATOM 2393 C C . ASN A 1 307 ? 35.208 1.523 -42.876 1.00 96.19 307 ASN A C 1
ATOM 2395 O O . ASN A 1 307 ? 34.741 0.489 -42.410 1.00 96.19 307 ASN A O 1
ATOM 2399 N N . GLU A 1 308 ? 36.452 1.912 -42.591 1.00 96.25 308 GLU A N 1
ATOM 2400 C CA . GLU A 1 308 ? 37.329 1.144 -41.688 1.00 96.25 308 GLU A CA 1
ATOM 2401 C C . GLU A 1 308 ? 36.862 1.186 -40.227 1.00 96.25 308 GLU A C 1
ATOM 2403 O O . GLU A 1 308 ? 37.039 0.228 -39.482 1.00 96.25 308 GLU A O 1
ATOM 2408 N N . TYR A 1 309 ? 36.239 2.289 -39.812 1.00 97.06 309 TYR A N 1
ATOM 2409 C CA . TYR A 1 309 ? 35.666 2.457 -38.479 1.00 97.06 309 TYR A CA 1
ATOM 2410 C C . TYR A 1 309 ? 34.570 3.514 -38.538 1.00 97.06 309 TYR A C 1
ATOM 2412 O O . TYR A 1 309 ? 34.836 4.633 -38.973 1.00 97.06 309 TYR A O 1
ATOM 2420 N N . ILE A 1 310 ? 33.369 3.166 -38.081 1.00 98.12 310 ILE A N 1
ATOM 2421 C CA . ILE A 1 310 ? 32.208 4.050 -37.944 1.00 98.12 310 ILE A CA 1
ATOM 2422 C C . ILE A 1 310 ? 31.658 3.875 -36.529 1.00 98.12 310 ILE A C 1
ATOM 2424 O O . ILE A 1 310 ? 31.192 2.785 -36.192 1.00 98.12 310 ILE A O 1
ATOM 2428 N N . SER A 1 311 ? 31.709 4.921 -35.698 1.00 97.69 311 SER A N 1
ATOM 2429 C CA . SER A 1 311 ? 31.214 4.848 -34.317 1.00 97.69 311 SER A CA 1
ATOM 2430 C C . SER A 1 311 ? 29.732 5.190 -34.168 1.00 97.69 311 SER A C 1
ATOM 2432 O O . SER A 1 311 ? 29.183 6.031 -34.884 1.00 97.69 311 SER A O 1
ATOM 2434 N N . PHE A 1 312 ? 29.111 4.602 -33.152 1.00 98.31 312 PHE A N 1
ATOM 2435 C CA . PHE A 1 312 ? 27.792 4.943 -32.641 1.00 98.31 312 PHE A CA 1
ATOM 2436 C C . PHE A 1 312 ? 27.898 5.428 -31.198 1.00 98.31 312 PHE A C 1
ATOM 2438 O O . PHE A 1 312 ? 28.714 4.938 -30.420 1.00 98.31 312 PHE A O 1
ATOM 2445 N N . GLY A 1 313 ? 27.056 6.392 -30.850 1.00 97.06 313 GLY A N 1
ATOM 2446 C CA . GLY A 1 313 ? 26.986 6.978 -29.513 1.00 97.06 313 GLY A CA 1
ATOM 2447 C C . GLY A 1 313 ? 25.834 7.969 -29.425 1.00 97.06 313 GLY A C 1
ATOM 2448 O O . GLY A 1 313 ? 26.015 9.090 -28.962 1.00 97.06 313 GLY A O 1
ATOM 2449 N N . PHE A 1 314 ? 24.678 7.586 -29.968 1.00 97.69 314 PHE A N 1
ATOM 2450 C CA . PHE A 1 314 ? 23.500 8.444 -30.051 1.00 97.69 314 PHE A CA 1
ATOM 2451 C C . PHE A 1 314 ? 22.339 7.864 -29.251 1.00 97.69 314 PHE A C 1
ATOM 2453 O O . PHE A 1 314 ? 22.258 6.655 -29.014 1.00 97.69 314 PHE A O 1
ATOM 2460 N N . SER A 1 315 ? 21.420 8.738 -28.853 1.00 97.25 315 SER A N 1
ATOM 2461 C CA . SER A 1 315 ? 20.216 8.360 -28.126 1.00 97.25 315 SER A CA 1
ATOM 2462 C C . SER A 1 315 ? 19.011 9.188 -28.554 1.00 97.25 315 SER A C 1
ATOM 2464 O O . SER A 1 315 ? 19.149 10.291 -29.083 1.00 97.25 315 SER A O 1
ATOM 2466 N N . PHE A 1 316 ? 17.817 8.626 -28.380 1.00 97.50 316 PHE A N 1
ATOM 2467 C CA . PHE A 1 316 ? 16.551 9.255 -28.770 1.00 97.50 316 PHE A CA 1
ATOM 2468 C C . PHE A 1 316 ? 15.367 8.603 -28.045 1.00 97.50 316 PHE A C 1
ATOM 2470 O O . PHE A 1 316 ? 15.499 7.526 -27.469 1.00 97.50 316 PHE A O 1
ATOM 2477 N N . LYS A 1 317 ? 14.185 9.230 -28.080 1.00 96.69 317 LYS A N 1
ATOM 2478 C CA . LYS A 1 317 ? 12.953 8.637 -27.532 1.00 96.69 317 LYS A CA 1
ATOM 2479 C C . LYS A 1 317 ? 12.310 7.667 -28.522 1.00 96.69 317 LYS A C 1
ATOM 2481 O O . LYS A 1 317 ? 12.064 8.031 -29.672 1.00 96.69 317 LYS A O 1
ATOM 2486 N N . ALA A 1 318 ? 12.039 6.449 -28.056 1.00 95.06 318 ALA A N 1
ATOM 2487 C CA . ALA A 1 318 ? 11.313 5.446 -28.820 1.00 95.06 318 ALA A CA 1
ATOM 2488 C C . ALA A 1 318 ? 9.838 5.817 -29.014 1.00 95.06 318 ALA A C 1
ATOM 2490 O O . ALA A 1 318 ? 9.249 6.533 -28.202 1.00 95.06 318 ALA A O 1
ATOM 2491 N N . THR A 1 319 ? 9.255 5.233 -30.059 1.00 84.94 319 THR A N 1
ATOM 2492 C CA . THR A 1 319 ? 7.810 5.148 -30.311 1.00 84.94 319 THR A CA 1
ATOM 2493 C C . THR A 1 319 ? 7.336 3.707 -30.395 1.00 84.94 319 THR A C 1
ATOM 2495 O O . THR A 1 319 ? 8.156 2.813 -30.732 1.00 84.94 319 THR A O 1
#

Mean predicted aligned error: 13.03 Å

Sequence (319 aa):
MDIQKPKPFRTTDKAHADLFNQVIDQLNTNDESIAQFAAEAEQRSTAYTDRHTSKKDNPHGVTKTQVGLGEVINKRQATKDEFDLHHNDQTRHVTEDERDKWNGSQIFNITGDDGQAKVYISAEDDFQTVLPHYTGLVHFTAASGASNGPGAAVRGIWTCNALGNYGQVIAFDNANRTYRKTISGGNWTEWTELVSVESLEAKLTNLTWHFPTLLNEWVNYADSTKARYTKDATGTVFVEGAIAKGKIGFNIPAFVLPKGYRPSGAFQFVGVASQLGMSNTPQYHRLQVSVDGNVVIENCSNTVNPNEYISFGFSFKAT

Organism: NCBI:txid1648923

Foldseek 3Di:
DDDDQDDQDDDPDPVVSVVVVVVSVVVSVVVVVVVVVVVVVVVVVVVVVVVVVPPCDPPHVDDCVNVVNPVPDPDDDDDPVRVVVVVPPPVPDDDPVNVCCVVPDDPDDLDPPVRHFPEEAELDAAPLPPQLVDAAKHWYWYPLNHHLDPNATWIWIKYHHPRSQWIKIWIAHPVRWIWIWTGHRSDIDRIDIDADPVRLVCQFPVWDKDAFDFDQQKDFLDPVFGWIWTAGPQQKIWTWGKIFDGDAAPPGFRGFDDASRAAPAKDKDKWFDDCVPPPPDTKIWIWIQHRRRGTHGHFIPDPPGRGSIHIGTDMHGHD

Nearest PDB structures (foldseek):
  5m9f-assembly1_C  TM=3.684E-01  e=3.873E-07  Kayvirus kay
  6cl5-assembly2_F  TM=3.490E-01  e=3.055E-03  Pseudomonas aeruginosa LESB58
  9b45-assembly1_4  TM=3.563E-01  e=9.185E-03  Pseudomonas virus Pa193
  9b45-assembly1_2  TM=3.826E-01  e=2.237E-01  Pseudomonas virus Pa193
  3w15-assembly1_A  TM=1.585E-01  e=2.023E+00  Saccharomyces cerevisiae S288C

InterPro domains:
  IPR060153 XkdV/YomR, N-terminal domain [PF27308] (82-194)

Solvent-accessible surface area (backbone atoms only — not comparable to full-atom values): 17630 Å² total; per-residue (Å²): 133,87,82,84,77,79,79,83,64,85,63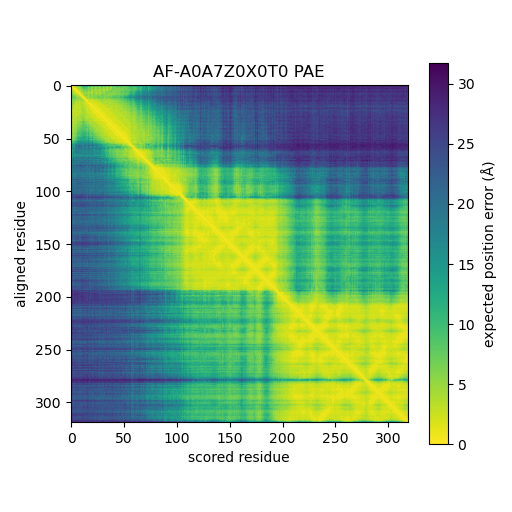,98,52,60,70,63,27,52,55,50,40,52,52,51,52,52,49,54,53,48,52,51,50,50,53,48,53,51,52,52,49,51,51,52,51,50,54,51,53,49,54,56,71,66,43,54,53,86,88,39,74,70,47,48,58,81,73,75,38,60,87,61,72,101,63,94,71,82,50,70,67,59,49,50,54,58,73,68,36,70,86,83,51,83,56,69,68,57,50,52,51,61,73,69,48,84,90,70,74,37,34,34,98,85,68,45,52,56,42,76,40,46,48,88,35,45,43,80,66,58,53,38,77,58,53,37,63,36,32,32,33,34,36,36,57,14,40,86,47,83,65,46,44,30,41,32,45,39,38,29,40,93,81,34,27,40,33,42,38,44,33,37,36,92,84,77,46,36,37,35,38,41,33,53,88,66,46,69,55,72,78,41,74,62,76,51,71,68,60,48,50,47,51,58,65,71,63,73,76,43,69,66,66,60,30,63,69,32,40,60,59,42,89,92,33,42,46,31,36,35,62,38,82,86,38,40,26,44,34,32,30,21,31,19,72,28,63,72,27,79,96,35,40,40,29,58,42,55,91,68,57,13,37,79,56,63,46,74,49,77,37,52,30,32,46,61,87,39,86,95,46,93,26,36,27,38,32,39,39,35,52,83,14,37,35,20,40,47,46,47,68,29,86,79,35,54,34,66,26,40,48,44,80,50,71,49,53,40,78

Radius of gyration: 65.54 Å; Cα contacts (8 Å, |Δi|>4): 555; chains: 1; bounding box: 126×32×190 Å

pLDDT: mean 93.31, std 5.79, range [67.69, 98.69]

=== Feature glossary ===
The features interleaved in this record are:

— What the protein is —

Sequence gives the chain of amino acids in standard one-letter code (A=alanine, C=cysteine, …, Y=tyrosine), read N→C. It is the only feature that is directly encoded by the gene; all structural features are derived from the folded form of this sequence.

Database cross-references. InterPro integrates a dozen domain/family signature databases into unified entries with residue-range hits. GO terms attach function/process/location labels with evidence codes. CATH codes position the fold in a four-level structural taxonomy. Organism is the NCBI-taxonomy species name.

— Where its atoms are —

Atomic coordinates in PDBx/mmCIF format — the same representation the Protein Data Bank distributes. Each line of the _atom_site loop places one backbone atom in Cartesian space (units: ångströms, origin: arbitrary).

The six renders are orthographic views along the three Cartesian axes in both directions. Representation (cartoon, sticks, or surface) and color scheme (sequence-rainbow or by-chain) vary across proteins so the training set covers all the common visualization conventions.

— Local backbone conformation —

Eight-state secondary structure (DSSP): H is the canonical α-helix, G the tighter 3₁₀-helix, I the wider π-helix; E/B are β-structure, T and S are turns and bends, and '-' is everything else. DSSP derives these from the pattern of main-chain N–H···O=C hydrogen bonds, not from the sequence.

P-SEA three-state annotation labels each residue as helix, strand, or coil based purely on the geometry of the Cα trace. It serves as a fallback when the full backbone (and thus DSSP) is unavailable.

The φ/ψ torsion pair specifies the backbone conformation at each residue. φ rotates about the N–Cα bond, ψ about the Cα–C bond. Steric clashes forbid most of the (φ, ψ) plane — the allowed regions (α-helix basin, β-sheet basin, left-handed helix) are the Ramachandran-allowed regions.

— Global shape and packing —

The geometric summary reports three shape descriptors. Rg (radius of gyration) measures how spread out the Cα atoms are about their centre of mass; compact globular proteins have small Rg, elongated or unfolded ones large. Cα contacts (<8 Å, |i−j|>4) count long-range residue pairs in spatial proximity — high for tightly packed folds, near zero for rods or random coil. The bounding-box extents give the protein's footprint along x, y, z in Å.

Solvent-accessible surface area (SASA) is the area in Å² traced out by the centre of a 1.4 Å probe sphere (a water molecule) rolled over the protein's van der Waals surface (Shrake–Rupley / Lee–Richards construction). Buried residues have near-zero SASA; fully exposed residues can exceed 200 Å². The total SASA scales roughly with the number of surface residues.

The contact map is a binary N×N matrix image: pixel (i, j) is dark where Cα_i and Cα_j are within 8 Å and |i−j|>4. Because the |i−j|>4 filter removes local helical contacts, off-diagonal stripes parallel to the main diagonal indicate parallel β-sheets; stripes perpendicular to it indicate antiparallel β-sheets. The Ramachandran plot scatters every residue's (φ, ψ) pair against the sterically allowed regions. The PAE heatmap renders the predicted-aligned-error matrix.

— Structural neighborhood —

3Di is Foldseek's structural alphabet. Each residue is assigned one of twenty discrete states based on how its Cα sits relative to its spatial (not sequential) neighbors. Aligning 3Di strings finds structural homologs roughly as well as full 3D superposition, but orders of magnitude faster.

Nearest PDB neighbors are the top structural matches found by Foldseek when searching this structure against the entire Protein Data Bank. Each hit reports a TM-score (0 to 1; >0.5 almost always implies the same fold) and an E-value. These are *structural* homologs — they may share no detectable sequence similarity.

— Confidence and disorder —

For AlphaFold models, the B-factor field carries pLDDT — the model's own estimate of local accuracy on a 0–100 scale. Regions with pLDDT<50 should be treated as essentially unmodeled; they often correspond to intrinsically disordered segments.

Crystallographic B-factors measure how much each atom's electron density is smeared out, in Å². They rise in mobile loops and surface residues and fall in the buried interior. In AlphaFold models this column is repurposed to hold pLDDT instead.

Predicted aligned error is AlphaFold's pairwise confidence. Unlike pLDDT (per-residue), PAE is per-residue-pair and captures whether two parts of the structure are correctly placed relative to each other. Units are ångströms of expected positional error.